Protein AF-A0A1G1XMK3-F1 (afdb_monomer_lite)

Sequence (187 aa):
MRVKIVDGFKIRNTFEIDFGVLGDNFNTPFIRPGEIWLDKAFLAEKKKILVEYHENRKLVKKFGYEKAKKMMRFKVAKGFKIDSIKIKLLKKQGLLKIYLVKGRKTRENLDPNFYFGGHYLVYKYVPKNEVWIDNTVIPEERKYILVHELYELGLMKKGKSYNNAHDYANAAEKEVRRKDGFKYVTD

Secondary structure (DSSP, 8-state):
-EEEEE-HHHHHTTT-TT--SEEETTT-TTSPTTEEEEEGGGGGGHHHHHHHHHHHHHHHHHH-HHHHHHHHHHHH-----GGGGEEEEEEEETTEEEEEE-HHHHHHHT-TT--SEEETTT-TTSPTTEEEEETTS-HHHHHHHHHHHHHHHHHHHTT--HHHHHHHHHHHHHHHHHHTT---TT-

pLDDT: mean 94.17, std 5.08, range [67.44, 98.56]

Foldseek 3Di:
DAEAEDAVVVVCLAANVPDFQKDDCVVPVVHDHPYIYGYPLCVVCVVVLVVLVVQLVVCCVVPNNVRSQVVQQVVQADPDDPVVQFDDFPDDDPLATETEGQQVVCCNHGGVPRPAKEACVVGVSHDPRYIYGYPSDDPVCNVLSVQLHVQLVVVVVVVDDNVVSNVVSSVRSNVVSVVVPRDYPVD

Structure (mmCIF, N/CA/C/O backbone):
data_AF-A0A1G1XMK3-F1
#
_entry.id   AF-A0A1G1XMK3-F1
#
loop_
_atom_site.group_PDB
_atom_site.id
_atom_site.type_symbol
_atom_site.label_atom_id
_atom_site.label_alt_id
_atom_site.label_comp_id
_atom_site.label_asym_id
_atom_site.label_entity_id
_atom_site.label_seq_id
_atom_site.pdbx_PDB_ins_code
_atom_site.Cartn_x
_atom_site.Cartn_y
_atom_site.Cartn_z
_atom_site.occupancy
_atom_site.B_iso_or_equiv
_atom_site.auth_seq_id
_atom_site.auth_comp_id
_atom_site.auth_asym_id
_atom_site.auth_atom_id
_atom_site.pdbx_PDB_model_num
ATOM 1 N N . MET A 1 1 ? 16.574 10.121 -15.400 1.00 83.50 1 MET A N 1
ATOM 2 C CA . MET A 1 1 ? 16.174 8.697 -15.316 1.00 83.50 1 MET A CA 1
ATOM 3 C C . MET A 1 1 ? 15.084 8.444 -16.341 1.00 83.50 1 MET A C 1
ATOM 5 O O . MET A 1 1 ? 14.235 9.313 -16.519 1.00 83.50 1 MET A O 1
ATOM 9 N N . ARG A 1 2 ? 15.113 7.301 -17.030 1.00 94.31 2 ARG A N 1
ATOM 10 C CA . ARG A 1 2 ? 14.090 6.910 -18.008 1.00 94.31 2 ARG A CA 1
ATOM 11 C C . ARG A 1 2 ? 12.925 6.237 -17.288 1.00 94.31 2 ARG A C 1
ATOM 13 O O . ARG A 1 2 ? 13.132 5.230 -16.622 1.00 94.31 2 ARG A O 1
ATOM 20 N N . VAL A 1 3 ? 11.712 6.764 -17.443 1.00 97.06 3 VAL A N 1
ATOM 21 C CA . VAL A 1 3 ? 10.508 6.154 -16.857 1.00 97.06 3 VAL A CA 1
ATOM 22 C C . VAL A 1 3 ? 9.912 5.150 -17.838 1.00 97.06 3 VAL A C 1
ATOM 24 O O . VAL A 1 3 ? 9.562 5.522 -18.957 1.00 97.06 3 VAL A O 1
ATOM 27 N N . LYS A 1 4 ? 9.768 3.898 -17.409 1.00 97.81 4 LYS A N 1
ATOM 28 C CA . LYS A 1 4 ? 9.051 2.838 -18.118 1.00 97.81 4 LYS A CA 1
ATOM 29 C C . LYS A 1 4 ? 7.710 2.579 -17.455 1.00 97.81 4 LYS A C 1
ATOM 31 O O . LYS A 1 4 ? 7.624 2.524 -16.233 1.00 97.81 4 LYS A O 1
ATOM 36 N N . ILE A 1 5 ? 6.680 2.403 -18.273 1.00 98.00 5 ILE A N 1
ATOM 37 C CA . ILE A 1 5 ? 5.374 1.945 -17.805 1.00 98.00 5 ILE A CA 1
ATOM 38 C C . ILE A 1 5 ? 5.361 0.428 -17.913 1.00 98.00 5 ILE A C 1
ATOM 40 O O . ILE A 1 5 ? 5.684 -0.111 -18.971 1.00 98.00 5 ILE A O 1
ATOM 44 N N . VAL A 1 6 ? 5.037 -0.245 -16.816 1.00 97.62 6 VAL A N 1
ATOM 45 C CA . VAL A 1 6 ? 5.093 -1.703 -16.719 1.00 97.62 6 VAL A CA 1
ATOM 46 C C . VAL A 1 6 ? 3.771 -2.268 -16.235 1.00 97.62 6 VAL A C 1
ATOM 48 O O . VAL A 1 6 ? 2.954 -1.576 -15.632 1.00 97.62 6 VAL A O 1
ATOM 51 N N . ASP A 1 7 ? 3.563 -3.548 -16.502 1.00 97.31 7 ASP A N 1
ATOM 52 C CA . ASP A 1 7 ? 2.450 -4.290 -15.936 1.00 97.31 7 ASP A CA 1
ATOM 53 C C . ASP A 1 7 ? 2.840 -4.806 -14.545 1.00 97.31 7 ASP A C 1
ATOM 55 O O . ASP A 1 7 ? 3.439 -5.876 -14.422 1.00 97.31 7 ASP A O 1
ATOM 59 N N . GLY A 1 8 ? 2.550 -4.023 -13.500 1.00 96.62 8 GLY A N 1
ATOM 60 C CA . GLY A 1 8 ? 2.900 -4.412 -12.133 1.00 96.62 8 GLY A CA 1
ATOM 61 C C . GLY A 1 8 ? 2.155 -5.665 -11.675 1.00 96.62 8 GLY A C 1
ATOM 62 O O . GLY A 1 8 ? 2.737 -6.487 -10.974 1.00 96.62 8 GLY A O 1
ATOM 63 N N . PHE A 1 9 ? 0.919 -5.872 -12.146 1.00 96.62 9 PHE A N 1
ATOM 64 C CA . PHE A 1 9 ? 0.174 -7.109 -11.897 1.00 96.62 9 PHE A CA 1
ATOM 65 C C . PHE A 1 9 ? 0.927 -8.317 -12.451 1.00 96.62 9 PHE A C 1
ATOM 67 O O . PHE A 1 9 ? 1.123 -9.306 -11.749 1.00 96.62 9 PHE A O 1
ATOM 74 N N . LYS A 1 10 ? 1.415 -8.235 -13.694 1.00 95.88 10 LYS A N 1
ATOM 75 C CA . LYS A 1 10 ? 2.228 -9.311 -14.270 1.00 95.88 10 LYS A CA 1
ATOM 76 C C . LYS A 1 10 ? 3.504 -9.547 -13.460 1.00 95.88 10 LYS A C 1
ATOM 78 O O . LYS A 1 10 ? 3.818 -10.698 -13.181 1.00 95.88 10 LYS A O 1
ATOM 83 N N . ILE A 1 11 ? 4.218 -8.493 -13.057 1.00 95.75 11 ILE A N 1
ATOM 84 C CA . ILE A 1 11 ? 5.462 -8.617 -12.272 1.00 95.75 11 ILE A CA 1
ATOM 85 C C . ILE A 1 11 ? 5.213 -9.357 -10.946 1.00 95.75 11 ILE A C 1
ATOM 87 O O . ILE A 1 11 ? 5.896 -10.352 -10.677 1.00 95.75 11 ILE A O 1
ATOM 91 N N . ARG A 1 12 ? 4.189 -8.941 -10.184 1.00 95.88 12 ARG A N 1
ATOM 92 C CA . ARG A 1 12 ? 3.815 -9.546 -8.891 1.00 95.88 12 ARG A CA 1
ATOM 93 C C . ARG A 1 12 ? 3.371 -10.998 -8.985 1.00 95.88 12 ARG A C 1
ATOM 95 O O . ARG A 1 12 ? 3.562 -11.757 -8.040 1.00 95.88 12 ARG A O 1
ATOM 102 N N . ASN A 1 13 ? 2.847 -11.398 -10.140 1.00 95.19 13 ASN A N 1
ATOM 103 C CA . ASN A 1 13 ? 2.451 -12.775 -10.431 1.00 95.19 13 ASN A CA 1
ATOM 104 C C . ASN A 1 13 ? 3.541 -13.617 -11.116 1.00 95.19 13 ASN A C 1
ATOM 106 O O . ASN A 1 13 ? 3.295 -14.787 -11.391 1.00 95.19 13 ASN A O 1
ATOM 110 N N . THR A 1 14 ? 4.706 -13.041 -11.437 1.00 92.12 14 THR A N 1
ATOM 111 C CA . THR A 1 14 ? 5.750 -13.743 -12.203 1.00 92.12 14 THR A CA 1
ATOM 112 C C . THR A 1 14 ? 7.054 -13.891 -11.433 1.00 92.12 14 THR A C 1
ATOM 114 O O . THR A 1 14 ? 7.668 -14.946 -11.508 1.00 92.12 14 THR A O 1
ATOM 117 N N . PHE A 1 15 ? 7.553 -12.874 -10.727 1.00 89.12 15 PHE A N 1
ATOM 118 C CA . PHE A 1 15 ? 8.867 -13.020 -10.077 1.00 89.12 15 PHE A CA 1
ATOM 119 C C . PHE A 1 15 ? 9.122 -12.113 -8.875 1.00 89.12 15 PHE A C 1
ATOM 121 O O . PHE A 1 15 ? 9.921 -12.496 -8.031 1.00 89.12 15 PHE A O 1
ATOM 128 N N . GLU A 1 16 ? 8.450 -10.966 -8.759 1.00 92.75 16 GLU A N 1
ATOM 129 C CA . GLU A 1 16 ? 8.648 -10.049 -7.631 1.00 92.75 16 GLU A CA 1
ATOM 130 C C . GLU A 1 16 ? 7.303 -9.673 -7.017 1.00 92.75 16 GLU A C 1
ATOM 132 O O . GLU A 1 16 ? 6.630 -8.765 -7.508 1.00 92.75 16 GLU A O 1
ATOM 137 N N . ILE A 1 17 ? 6.902 -10.393 -5.967 1.00 92.38 17 ILE A N 1
ATOM 138 C CA . ILE A 1 17 ? 5.608 -10.196 -5.300 1.00 92.38 17 ILE A CA 1
ATOM 139 C C . ILE A 1 17 ? 5.521 -8.838 -4.600 1.00 92.38 17 ILE A C 1
ATOM 141 O O . ILE A 1 17 ? 4.447 -8.243 -4.576 1.00 92.38 17 ILE A O 1
ATOM 145 N N . ASP A 1 18 ? 6.653 -8.310 -4.130 1.00 92.00 18 ASP A N 1
ATOM 146 C CA . ASP A 1 18 ? 6.720 -7.043 -3.400 1.00 92.00 18 ASP A CA 1
ATOM 147 C C . ASP A 1 18 ? 6.962 -5.844 -4.338 1.00 92.00 18 ASP A C 1
ATOM 149 O O . ASP A 1 18 ? 7.344 -4.746 -3.926 1.00 92.00 18 ASP A O 1
ATOM 153 N N . PHE A 1 19 ? 6.755 -6.026 -5.650 1.00 95.06 19 PHE A N 1
ATOM 154 C CA . PHE A 1 19 ? 6.894 -4.935 -6.605 1.00 95.06 19 PHE A CA 1
ATOM 155 C C . PHE A 1 19 ? 5.801 -3.888 -6.368 1.00 95.06 19 PHE A C 1
ATOM 157 O O . PHE A 1 19 ? 4.634 -4.074 -6.733 1.00 95.06 19 PHE A O 1
ATOM 164 N N . GLY A 1 20 ? 6.202 -2.758 -5.786 1.00 93.75 20 GLY A N 1
ATOM 165 C CA . GLY A 1 20 ? 5.322 -1.632 -5.505 1.00 93.75 20 GLY A CA 1
ATOM 166 C C . GLY A 1 20 ? 4.844 -0.872 -6.750 1.00 93.75 20 GLY A C 1
ATOM 167 O O . GLY A 1 20 ? 4.986 -1.297 -7.894 1.00 93.75 20 GLY A O 1
ATOM 168 N N . VAL A 1 21 ? 4.272 0.316 -6.536 1.00 95.06 21 VAL A N 1
ATOM 169 C CA . VAL A 1 21 ? 3.796 1.176 -7.639 1.00 95.06 21 VAL A CA 1
ATOM 170 C C . VAL A 1 21 ? 4.945 1.731 -8.473 1.00 95.06 21 VAL A C 1
ATOM 172 O O . VAL A 1 21 ? 4.794 1.938 -9.677 1.00 95.06 21 VAL A O 1
ATOM 175 N N . LEU A 1 22 ? 6.090 1.980 -7.840 1.00 94.62 22 LEU A N 1
ATOM 176 C CA . LEU A 1 22 ? 7.276 2.523 -8.478 1.00 94.62 22 LEU A CA 1
ATOM 177 C C . LEU A 1 22 ? 8.521 1.817 -7.940 1.00 94.62 22 LEU A C 1
ATOM 179 O O . LEU A 1 22 ? 8.703 1.738 -6.727 1.00 94.62 22 LEU A O 1
ATOM 183 N N . GLY A 1 23 ? 9.387 1.359 -8.843 1.00 92.94 23 GLY A N 1
ATOM 184 C CA . GLY A 1 23 ? 10.695 0.789 -8.515 1.00 92.94 23 GLY A CA 1
ATOM 185 C C . GLY A 1 23 ? 11.828 1.455 -9.295 1.00 92.94 23 GLY A C 1
ATOM 186 O O . GLY A 1 23 ? 11.642 1.922 -10.421 1.00 92.94 23 GLY A O 1
ATOM 187 N N . ASP A 1 24 ? 13.018 1.479 -8.707 1.00 93.56 24 ASP A N 1
ATOM 188 C CA . ASP A 1 24 ? 14.283 1.789 -9.375 1.00 93.56 24 ASP A CA 1
ATOM 189 C C . ASP A 1 24 ? 15.347 0.764 -8.962 1.00 93.56 24 ASP A C 1
ATOM 191 O O . ASP A 1 24 ? 15.125 -0.036 -8.056 1.00 93.56 24 ASP A O 1
ATOM 195 N N . ASN A 1 25 ? 16.519 0.792 -9.598 1.00 93.31 25 ASN A N 1
ATOM 196 C CA . ASN A 1 25 ? 17.599 -0.157 -9.296 1.00 93.31 25 ASN A CA 1
ATOM 197 C C . ASN A 1 25 ? 18.051 -0.141 -7.819 1.00 93.31 25 ASN A C 1
ATOM 199 O O . ASN A 1 25 ? 18.609 -1.122 -7.345 1.00 93.31 25 ASN A O 1
ATOM 203 N N . PHE A 1 26 ? 17.808 0.953 -7.087 1.00 86.44 26 PHE A N 1
ATOM 204 C CA . PHE A 1 26 ? 18.207 1.072 -5.686 1.00 86.44 26 PHE A CA 1
ATOM 205 C C . PHE A 1 26 ? 17.371 0.179 -4.760 1.00 86.44 26 PHE A C 1
ATOM 207 O O . PHE A 1 26 ? 17.936 -0.490 -3.904 1.00 86.44 26 PHE A O 1
ATOM 214 N N . ASN A 1 27 ? 16.046 0.154 -4.936 1.00 84.00 27 ASN A N 1
ATOM 215 C CA . ASN A 1 27 ? 15.160 -0.695 -4.124 1.00 84.00 27 ASN A CA 1
ATOM 216 C C . ASN A 1 27 ? 14.803 -2.016 -4.814 1.00 84.00 27 ASN A C 1
ATOM 218 O O . ASN A 1 27 ? 14.299 -2.934 -4.180 1.00 84.00 27 ASN A O 1
ATOM 222 N N . THR A 1 28 ? 15.020 -2.101 -6.123 1.00 90.38 28 THR A N 1
ATOM 223 C CA . THR A 1 28 ? 14.562 -3.205 -6.959 1.00 90.38 28 THR A CA 1
ATOM 224 C C . THR A 1 28 ? 15.700 -3.593 -7.912 1.00 90.38 28 THR A C 1
ATOM 226 O O . THR A 1 28 ? 15.732 -3.134 -9.058 1.00 90.38 28 THR A O 1
ATOM 229 N N . PRO A 1 29 ? 16.677 -4.403 -7.452 1.00 90.44 29 PRO A N 1
ATOM 230 C CA . PRO A 1 29 ? 17.961 -4.594 -8.139 1.00 90.44 29 PRO A CA 1
ATOM 231 C C . PRO A 1 29 ? 17.873 -5.122 -9.577 1.00 90.44 29 PRO A C 1
ATOM 233 O O . PRO A 1 29 ? 18.766 -4.860 -10.380 1.00 90.44 29 PRO A O 1
ATOM 236 N N . PHE A 1 30 ? 16.791 -5.819 -9.943 1.00 91.50 30 PHE A N 1
ATOM 237 C CA . PHE A 1 30 ? 16.572 -6.289 -11.318 1.00 91.50 30 PHE A CA 1
ATOM 238 C C . PHE A 1 30 ? 16.201 -5.170 -12.308 1.00 91.50 30 PHE A C 1
ATOM 240 O O . PHE A 1 30 ? 16.257 -5.370 -13.524 1.00 91.50 30 PHE A O 1
ATOM 247 N N . ILE A 1 31 ? 15.812 -3.985 -11.827 1.00 95.00 31 ILE A N 1
ATOM 248 C CA . ILE A 1 31 ? 15.577 -2.818 -12.681 1.00 95.00 31 ILE A CA 1
ATOM 249 C C . ILE A 1 31 ? 16.926 -2.273 -13.134 1.00 95.00 31 ILE A C 1
ATOM 251 O O . ILE A 1 31 ? 17.831 -2.092 -12.328 1.00 95.00 31 ILE A O 1
ATOM 255 N N . ARG A 1 32 ? 17.070 -1.965 -14.427 1.00 95.00 32 ARG A N 1
ATOM 256 C CA . ARG A 1 32 ? 18.337 -1.455 -14.971 1.00 95.00 32 ARG A CA 1
ATOM 257 C C . ARG A 1 32 ? 18.712 -0.099 -14.347 1.00 95.00 32 ARG A C 1
ATOM 259 O O . ARG A 1 32 ? 17.832 0.756 -14.196 1.00 95.00 32 ARG A O 1
ATOM 266 N N . PRO A 1 33 ? 20.003 0.156 -14.058 1.00 95.31 33 PRO A N 1
ATOM 267 C CA . PRO A 1 33 ? 20.460 1.467 -13.610 1.00 95.31 33 PRO A CA 1
ATOM 268 C C . PRO A 1 33 ? 19.981 2.593 -14.536 1.00 95.31 33 PRO A C 1
ATOM 270 O O . PRO A 1 33 ? 20.013 2.481 -15.760 1.00 95.31 33 PRO A O 1
ATOM 273 N N . GLY A 1 34 ? 19.503 3.686 -13.941 1.00 93.56 34 GLY A N 1
ATOM 274 C CA . GLY A 1 34 ? 18.956 4.828 -14.679 1.00 93.56 34 GLY A CA 1
ATOM 275 C C . GLY A 1 34 ? 17.496 4.684 -15.125 1.00 93.56 34 GLY A C 1
ATOM 276 O O . GLY A 1 34 ? 16.941 5.664 -15.636 1.00 93.56 34 GLY A O 1
ATOM 277 N N . GLU A 1 35 ? 16.851 3.535 -14.895 1.00 96.25 35 GLU A N 1
ATOM 278 C CA . GLU A 1 35 ? 15.416 3.335 -15.120 1.00 96.25 35 GLU A CA 1
ATOM 279 C C . GLU A 1 35 ? 14.585 3.525 -13.844 1.00 96.25 35 GLU A C 1
ATOM 281 O O . GLU A 1 35 ? 15.036 3.260 -12.732 1.00 96.25 35 GLU A O 1
ATOM 286 N N . ILE A 1 36 ? 13.349 3.983 -14.039 1.00 96.44 36 ILE A N 1
ATOM 287 C CA . ILE A 1 36 ? 12.259 3.929 -13.062 1.00 96.44 36 ILE A CA 1
ATOM 288 C C . ILE A 1 36 ? 11.129 3.151 -13.718 1.00 96.44 36 ILE A C 1
ATOM 290 O O . ILE A 1 36 ? 10.731 3.493 -14.833 1.00 96.44 36 ILE A O 1
ATOM 294 N N . TRP A 1 37 ? 10.608 2.126 -13.061 1.00 97.75 37 TRP A N 1
ATOM 295 C CA . TRP A 1 37 ? 9.438 1.389 -13.531 1.00 97.75 37 TRP A CA 1
ATOM 296 C C . TRP A 1 37 ? 8.216 1.854 -12.745 1.00 97.75 37 TRP A C 1
ATOM 298 O O . TRP A 1 37 ? 8.264 1.891 -11.522 1.00 97.75 37 TRP A O 1
ATOM 308 N N . LEU A 1 38 ? 7.148 2.235 -13.446 1.00 97.75 38 LEU A N 1
ATOM 309 C CA . LEU A 1 38 ? 5.870 2.670 -12.881 1.00 97.75 38 LEU A CA 1
ATOM 310 C C . LEU A 1 38 ? 4.773 1.693 -13.307 1.00 97.75 38 LEU A C 1
ATOM 312 O O . LEU A 1 38 ? 4.600 1.451 -14.504 1.00 97.75 38 LEU A O 1
ATOM 316 N N . ASP A 1 39 ? 4.014 1.179 -12.344 1.00 97.62 39 ASP A N 1
ATOM 317 C CA . ASP A 1 39 ? 2.853 0.332 -12.609 1.00 97.62 39 ASP A CA 1
ATOM 318 C C . ASP A 1 39 ? 1.800 1.102 -13.429 1.00 97.62 39 ASP A C 1
ATOM 320 O O . ASP A 1 39 ? 1.359 2.197 -13.059 1.00 97.62 39 ASP A O 1
ATOM 324 N N . LYS A 1 40 ? 1.381 0.517 -14.556 1.00 97.75 40 LYS A N 1
ATOM 325 C CA . LYS A 1 40 ? 0.379 1.071 -15.473 1.00 97.75 40 LYS A CA 1
ATOM 326 C C . LYS A 1 40 ? -0.945 1.398 -14.781 1.00 97.75 40 LYS A C 1
ATOM 328 O O . LYS A 1 40 ? -1.615 2.335 -15.213 1.00 97.75 40 LYS A O 1
ATOM 333 N N . ALA A 1 41 ? -1.296 0.692 -13.700 1.00 97.00 41 ALA A N 1
ATOM 334 C CA . ALA A 1 41 ? -2.502 0.974 -12.918 1.00 97.00 41 ALA A CA 1
ATOM 335 C C . ALA A 1 41 ? -2.525 2.416 -12.368 1.00 97.00 41 ALA A C 1
ATOM 337 O O . ALA A 1 41 ? -3.589 3.011 -12.224 1.00 97.00 41 ALA A O 1
ATOM 338 N N . PHE A 1 42 ? -1.352 3.015 -12.143 1.00 97.62 42 PHE A N 1
ATOM 339 C CA . PHE A 1 42 ? -1.196 4.356 -11.577 1.00 97.62 42 PHE A CA 1
ATOM 340 C C . PHE A 1 42 ? -0.764 5.404 -12.615 1.00 97.62 42 PHE A C 1
ATOM 342 O O . PHE A 1 42 ? -0.344 6.510 -12.263 1.00 97.62 42 PHE A O 1
ATOM 349 N N . LEU A 1 43 ? -0.886 5.097 -13.912 1.00 96.94 43 LEU A N 1
ATOM 350 C CA . LEU A 1 43 ? -0.445 5.983 -14.993 1.00 96.94 43 LEU A CA 1
ATOM 351 C C . LEU A 1 43 ? -1.106 7.370 -14.936 1.00 96.94 43 LEU A C 1
ATOM 353 O O . LEU A 1 43 ? -0.441 8.374 -15.196 1.00 96.94 43 LEU A O 1
ATOM 357 N N . ALA A 1 44 ? -2.379 7.443 -14.535 1.00 96.88 44 ALA A N 1
ATOM 358 C CA . ALA A 1 44 ? -3.115 8.702 -14.389 1.00 96.88 44 ALA A CA 1
ATOM 359 C C . ALA A 1 44 ? -2.499 9.654 -13.342 1.00 96.88 44 ALA A C 1
ATOM 361 O O . ALA A 1 44 ? -2.691 10.867 -13.413 1.00 96.88 44 ALA A O 1
ATOM 362 N N . GLU A 1 45 ? -1.732 9.122 -12.387 1.00 96.56 45 GLU A N 1
ATOM 363 C CA . GLU A 1 45 ? -1.067 9.877 -11.320 1.00 96.56 45 GLU A CA 1
ATOM 364 C C . GLU A 1 45 ? 0.450 10.015 -11.542 1.00 96.56 45 GLU A C 1
ATOM 366 O O . GLU A 1 45 ? 1.135 10.637 -10.728 1.00 96.56 45 GLU A O 1
ATOM 371 N N . LYS A 1 46 ? 0.979 9.520 -12.674 1.00 96.56 46 LYS A N 1
ATOM 372 C CA . LYS A 1 46 ? 2.416 9.462 -13.008 1.00 96.56 46 LYS A CA 1
ATOM 373 C C . LYS A 1 46 ? 3.193 10.717 -12.616 1.00 96.56 46 LYS A C 1
ATOM 375 O O . LYS A 1 46 ? 4.217 10.621 -11.947 1.00 96.56 46 LYS A O 1
ATOM 380 N N . LYS A 1 47 ? 2.737 11.897 -13.056 1.00 96.19 47 LYS A N 1
ATOM 381 C CA . LYS A 1 47 ? 3.458 13.161 -12.824 1.00 96.19 47 LYS A CA 1
ATOM 382 C C . LYS A 1 47 ? 3.630 13.430 -11.329 1.00 96.19 47 LYS A C 1
ATOM 384 O O . LYS A 1 47 ? 4.720 13.796 -10.902 1.00 96.19 47 LYS A O 1
ATOM 389 N N . LYS A 1 48 ? 2.566 13.235 -10.551 1.00 94.81 48 LYS A N 1
ATOM 390 C CA . LYS A 1 48 ? 2.564 13.484 -9.110 1.00 94.81 48 LYS A CA 1
ATOM 391 C C . LYS A 1 48 ? 3.423 12.459 -8.370 1.00 94.81 48 LYS A C 1
ATOM 393 O O . LYS A 1 48 ? 4.300 12.862 -7.612 1.00 94.81 48 LYS A O 1
ATOM 398 N N . ILE A 1 49 ? 3.252 11.174 -8.686 1.00 95.81 49 ILE A N 1
ATOM 399 C CA . ILE A 1 49 ? 4.028 10.074 -8.095 1.00 95.81 49 ILE A CA 1
ATOM 400 C C . ILE A 1 49 ? 5.532 10.295 -8.299 1.00 95.81 49 ILE A C 1
ATOM 402 O O . ILE A 1 49 ? 6.308 10.153 -7.362 1.00 95.81 49 ILE A O 1
ATOM 406 N N . LEU A 1 50 ? 5.963 10.695 -9.501 1.00 95.69 50 LEU A N 1
ATOM 407 C CA . LEU A 1 50 ? 7.382 10.944 -9.782 1.00 95.69 50 LEU A CA 1
ATOM 408 C C . LEU A 1 50 ? 7.949 12.125 -8.979 1.00 95.69 50 LEU A C 1
ATOM 410 O O . LEU A 1 50 ? 9.080 12.050 -8.497 1.00 95.69 50 LEU A O 1
ATOM 414 N N . VAL A 1 51 ? 7.178 13.206 -8.822 1.00 94.25 51 VAL A N 1
ATOM 415 C CA . VAL A 1 51 ? 7.584 14.361 -8.004 1.00 94.25 51 VAL A CA 1
ATOM 416 C C . VAL A 1 51 ? 7.748 13.946 -6.542 1.00 94.25 51 VAL A C 1
ATOM 418 O O . VAL A 1 51 ? 8.804 14.191 -5.955 1.00 94.25 51 VAL A O 1
ATOM 421 N N . GLU A 1 52 ? 6.747 13.265 -5.982 1.00 93.56 52 GLU A N 1
ATOM 422 C CA . GLU A 1 52 ? 6.762 12.788 -4.595 1.00 93.56 52 GLU A CA 1
ATOM 423 C C . GLU A 1 52 ? 7.877 11.768 -4.359 1.00 93.56 52 GLU A C 1
ATOM 425 O O . GLU A 1 52 ? 8.563 11.829 -3.342 1.00 93.56 52 GLU A O 1
ATOM 430 N N . TYR A 1 53 ? 8.127 10.880 -5.321 1.00 92.88 53 TYR A N 1
ATOM 431 C CA . TYR A 1 53 ? 9.213 9.910 -5.262 1.00 92.88 53 TYR A CA 1
ATOM 432 C C . TYR A 1 53 ? 10.587 10.588 -5.195 1.00 92.88 53 TYR A C 1
ATOM 434 O O . TYR A 1 53 ? 11.408 10.265 -4.331 1.00 92.88 53 TYR A O 1
ATOM 442 N N . HIS A 1 54 ? 10.851 11.563 -6.069 1.00 92.62 54 HIS A N 1
ATOM 443 C CA . HIS A 1 54 ? 12.120 12.291 -6.058 1.00 92.62 54 HIS A CA 1
ATOM 444 C C . HIS A 1 54 ? 12.309 13.115 -4.785 1.00 92.62 54 HIS A C 1
ATOM 446 O O . HIS A 1 54 ? 13.420 13.177 -4.251 1.00 92.62 54 HIS A O 1
ATOM 452 N N . GLU A 1 55 ? 11.242 13.733 -4.286 1.00 93.38 55 GLU A N 1
ATOM 453 C CA . GLU A 1 55 ? 11.266 14.455 -3.021 1.00 93.38 55 GLU A CA 1
ATOM 454 C C . GLU A 1 55 ? 11.527 13.515 -1.839 1.00 93.38 55 GLU A C 1
ATOM 456 O O . GLU A 1 55 ? 12.445 13.757 -1.052 1.00 93.38 55 GLU A O 1
ATOM 461 N N . ASN A 1 56 ? 10.796 12.401 -1.760 1.00 92.19 56 ASN A N 1
ATOM 462 C CA . ASN A 1 56 ? 10.984 11.391 -0.729 1.00 92.19 56 ASN A CA 1
ATOM 463 C C . ASN A 1 56 ? 12.417 10.849 -0.753 1.00 92.19 56 ASN A C 1
ATOM 465 O O . ASN A 1 56 ? 13.058 10.783 0.289 1.00 92.19 56 ASN A O 1
ATOM 469 N N . ARG A 1 57 ? 12.990 10.571 -1.932 1.00 90.56 57 ARG A N 1
ATOM 470 C CA . ARG A 1 57 ? 14.386 10.116 -2.056 1.00 90.56 57 ARG A CA 1
ATOM 471 C C . ARG A 1 57 ? 15.383 11.126 -1.481 1.00 90.56 57 ARG A C 1
ATOM 473 O O . ARG A 1 57 ? 16.339 10.729 -0.817 1.00 90.56 57 ARG A O 1
ATOM 480 N N . LYS A 1 58 ? 15.174 12.428 -1.715 1.00 93.25 58 LYS A N 1
ATOM 481 C CA . LYS A 1 58 ? 16.010 13.489 -1.121 1.00 93.25 58 LYS A CA 1
ATOM 482 C C . LYS A 1 58 ? 15.885 13.497 0.404 1.00 93.25 58 LYS A C 1
ATOM 484 O O . LYS A 1 58 ? 16.896 13.600 1.094 1.00 93.25 58 LYS A O 1
ATOM 489 N N . LEU A 1 59 ? 14.666 13.356 0.927 1.00 94.62 59 LEU A N 1
ATOM 490 C CA . LEU A 1 59 ? 14.413 13.323 2.368 1.00 94.62 59 LEU A CA 1
ATOM 491 C C . LEU A 1 59 ? 14.998 12.073 3.032 1.00 94.62 59 LEU A C 1
ATOM 493 O O . LEU A 1 59 ? 15.645 12.204 4.064 1.00 94.62 59 LEU A O 1
ATOM 497 N N . VAL A 1 60 ? 14.836 10.890 2.433 1.00 92.62 60 VAL A N 1
ATOM 498 C CA . VAL A 1 60 ? 15.383 9.623 2.946 1.00 92.62 60 VAL A CA 1
ATOM 499 C C . VAL A 1 60 ? 16.903 9.702 3.043 1.00 92.62 60 VAL A C 1
ATOM 501 O O . VAL A 1 60 ? 17.457 9.381 4.089 1.00 92.62 60 VAL A O 1
ATOM 504 N N . LYS A 1 61 ? 17.577 10.213 2.004 1.00 92.31 61 LYS A N 1
ATOM 505 C CA . LYS A 1 61 ? 19.036 10.412 2.029 1.00 92.31 61 LYS A CA 1
ATOM 506 C C . LYS A 1 61 ? 19.494 11.358 3.140 1.00 92.31 61 LYS A C 1
ATOM 508 O O . LYS A 1 61 ? 20.577 11.176 3.676 1.00 92.31 61 LYS A O 1
ATOM 513 N N . LYS A 1 62 ? 18.693 12.375 3.465 1.00 96.19 62 LYS A N 1
ATOM 514 C CA . LYS A 1 62 ? 19.053 13.404 4.449 1.00 96.19 62 LYS A CA 1
ATOM 515 C C . LYS A 1 62 ? 18.683 13.031 5.887 1.00 96.19 62 LYS A C 1
ATOM 517 O O . LYS A 1 62 ? 19.353 13.462 6.818 1.00 96.19 62 LYS A O 1
ATOM 522 N N . PHE A 1 63 ? 17.591 12.299 6.080 1.00 95.94 63 PHE A N 1
ATOM 523 C CA . PHE A 1 63 ? 16.944 12.149 7.386 1.00 95.94 63 PHE A CA 1
ATOM 524 C C . PHE A 1 63 ? 16.607 10.703 7.767 1.00 95.94 63 PHE A C 1
ATOM 526 O O . PHE A 1 63 ? 16.133 10.478 8.880 1.00 95.94 63 PHE A O 1
ATOM 533 N N . GLY A 1 64 ? 16.814 9.741 6.868 1.00 93.88 64 GLY A N 1
ATOM 534 C CA . GLY A 1 64 ? 16.366 8.362 7.035 1.00 93.88 64 GLY A CA 1
ATOM 535 C C . GLY A 1 64 ? 14.885 8.157 6.694 1.00 93.88 64 GLY A C 1
ATOM 536 O O . GLY A 1 64 ? 14.110 9.106 6.540 1.00 93.88 64 GLY A O 1
ATOM 537 N N . TYR A 1 65 ? 14.498 6.886 6.565 1.00 88.62 65 TYR A N 1
ATOM 538 C CA . TYR A 1 65 ? 13.183 6.468 6.071 1.00 88.62 65 TYR A CA 1
ATOM 539 C C . TYR A 1 65 ? 12.019 6.946 6.949 1.00 88.62 65 TYR A C 1
ATOM 541 O O . TYR A 1 65 ? 11.129 7.648 6.467 1.00 88.62 65 TYR A O 1
ATOM 549 N N . GLU A 1 66 ? 12.053 6.655 8.251 1.00 90.81 66 GLU A N 1
ATOM 550 C CA . GLU A 1 66 ? 10.950 6.984 9.166 1.00 90.81 66 GLU A CA 1
ATOM 551 C C . GLU A 1 66 ? 10.677 8.493 9.247 1.00 90.81 66 GLU A C 1
ATOM 553 O O . GLU A 1 66 ? 9.528 8.949 9.209 1.00 90.81 66 GLU A O 1
ATOM 558 N N . LYS A 1 67 ? 11.742 9.302 9.291 1.00 93.50 67 LYS A N 1
ATOM 559 C CA . LYS A 1 67 ? 11.625 10.762 9.351 1.00 93.50 67 LYS A CA 1
ATOM 560 C C . LYS A 1 67 ? 11.121 11.339 8.027 1.00 93.50 67 LYS A C 1
ATOM 562 O O . LYS A 1 67 ? 10.234 12.193 8.052 1.00 93.50 67 LYS A O 1
ATOM 567 N N . ALA A 1 68 ? 11.608 10.841 6.888 1.00 93.19 68 ALA A N 1
ATOM 568 C CA . ALA A 1 68 ? 11.109 11.226 5.568 1.00 93.19 68 ALA A CA 1
ATOM 569 C C . ALA A 1 68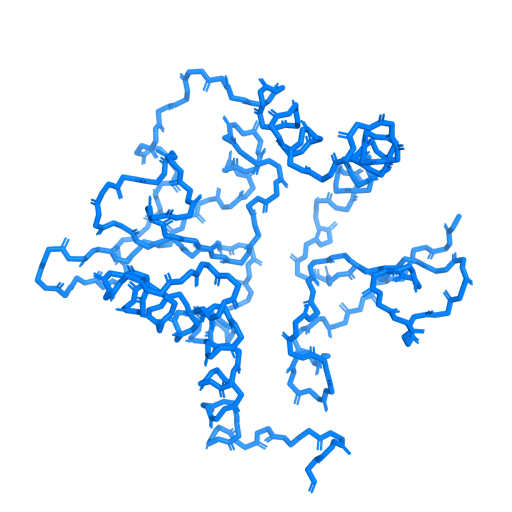 ? 9.616 10.897 5.402 1.00 93.19 68 ALA A C 1
ATOM 571 O O . ALA A 1 68 ? 8.832 11.770 5.028 1.00 93.19 68 ALA A O 1
ATOM 572 N N . LYS A 1 69 ? 9.197 9.685 5.785 1.00 89.50 69 LYS A N 1
ATOM 573 C CA . LYS A 1 69 ? 7.796 9.239 5.753 1.00 89.50 69 LYS A CA 1
ATOM 574 C C . LYS A 1 69 ? 6.888 10.153 6.577 1.00 89.50 69 LYS A C 1
ATOM 576 O O . LYS A 1 69 ? 5.838 10.579 6.094 1.00 89.50 69 LYS A O 1
ATOM 581 N N . LYS A 1 70 ? 7.303 10.512 7.798 1.00 90.94 70 LYS A N 1
ATOM 582 C CA . LYS A 1 70 ? 6.558 11.452 8.653 1.00 90.94 70 LYS A CA 1
ATOM 583 C C . LYS A 1 70 ? 6.453 12.844 8.020 1.00 90.94 70 LYS A C 1
ATOM 585 O O . LYS A 1 70 ? 5.372 13.427 8.037 1.00 90.94 70 LYS A O 1
ATOM 590 N N . MET A 1 71 ? 7.541 13.357 7.441 1.00 92.62 71 MET A N 1
ATOM 591 C CA . MET A 1 71 ? 7.552 14.656 6.755 1.00 92.62 71 MET A CA 1
ATOM 592 C C . MET A 1 71 ? 6.624 14.675 5.535 1.00 92.62 71 MET A C 1
ATOM 594 O O . MET A 1 71 ? 5.865 15.625 5.368 1.00 92.62 71 MET A O 1
ATOM 598 N N . MET A 1 72 ? 6.647 13.626 4.708 1.00 91.75 72 MET A N 1
ATOM 599 C CA . MET A 1 72 ? 5.778 13.517 3.531 1.00 91.75 72 MET A CA 1
ATOM 600 C C . MET A 1 72 ? 4.297 13.464 3.918 1.00 91.75 72 MET A C 1
ATOM 602 O O . MET A 1 72 ? 3.485 14.177 3.335 1.00 91.75 72 MET A O 1
ATOM 606 N N . ARG A 1 73 ? 3.945 12.695 4.957 1.00 88.94 73 ARG A N 1
ATOM 607 C CA . ARG A 1 73 ? 2.575 12.652 5.496 1.00 88.94 73 ARG A CA 1
ATOM 608 C C . ARG A 1 73 ? 2.121 14.005 6.035 1.00 88.94 73 ARG A C 1
ATOM 610 O O . ARG A 1 73 ? 1.026 14.453 5.717 1.00 88.94 73 ARG A O 1
ATOM 617 N N . PHE A 1 74 ? 2.970 14.683 6.810 1.00 86.81 74 PHE A N 1
ATOM 618 C CA . PHE A 1 74 ? 2.630 15.982 7.394 1.00 86.81 74 PHE A CA 1
ATOM 619 C C . PHE A 1 74 ? 2.302 17.043 6.332 1.00 86.81 74 PHE A C 1
ATOM 621 O O . PHE A 1 74 ? 1.425 17.869 6.550 1.00 86.81 74 PHE A O 1
ATOM 628 N N . LYS A 1 75 ? 2.942 16.990 5.155 1.00 85.31 75 LYS A N 1
ATOM 629 C CA . LYS A 1 75 ? 2.655 17.917 4.045 1.00 85.31 75 LYS A CA 1
ATOM 630 C C . LYS A 1 75 ? 1.244 17.791 3.481 1.00 85.31 75 LYS A C 1
ATOM 632 O O . LYS A 1 75 ? 0.703 18.779 2.989 1.00 85.31 75 LYS A O 1
ATOM 637 N N . VAL A 1 76 ? 0.672 16.587 3.501 1.00 82.81 76 VAL A N 1
ATOM 638 C CA . VAL A 1 76 ? -0.636 16.324 2.885 1.00 82.81 76 VAL A CA 1
ATOM 639 C C . VAL A 1 76 ? -1.766 16.200 3.893 1.00 82.81 76 VAL A C 1
ATOM 641 O O . VAL A 1 76 ? -2.912 16.332 3.479 1.00 82.81 76 VAL A O 1
ATOM 644 N N . ALA A 1 77 ? -1.460 15.969 5.177 1.00 76.56 77 ALA A N 1
ATOM 645 C CA . ALA A 1 77 ? -2.424 15.799 6.261 1.00 76.56 77 ALA A CA 1
ATOM 646 C C . ALA A 1 77 ? -3.206 17.096 6.528 1.00 76.56 77 ALA A C 1
ATOM 648 O O . ALA A 1 77 ? -2.961 17.833 7.481 1.00 76.56 77 ALA A O 1
ATOM 649 N N . LYS A 1 78 ? -4.160 17.380 5.648 1.00 69.44 78 LYS A N 1
ATOM 650 C CA . LYS A 1 78 ? -5.163 18.432 5.796 1.00 69.44 78 LYS A CA 1
ATOM 651 C C . LYS A 1 78 ? -6.322 17.843 6.596 1.00 69.44 78 LYS A C 1
ATOM 653 O O . LYS A 1 78 ? -6.530 16.635 6.542 1.00 69.44 78 LYS A O 1
ATOM 658 N N . GLY A 1 79 ? -7.068 18.665 7.339 1.00 67.44 79 GLY A N 1
ATOM 659 C CA . GLY A 1 79 ? -8.239 18.258 8.138 1.00 67.44 79 GLY A CA 1
ATOM 660 C C . GLY A 1 79 ? -9.383 17.690 7.286 1.00 67.44 79 GLY A C 1
ATOM 661 O O . GLY A 1 79 ? -10.436 18.304 7.139 1.00 67.44 79 GLY A O 1
ATOM 662 N N . PHE A 1 80 ? -9.149 16.539 6.667 1.00 77.12 80 PHE A N 1
ATOM 663 C CA . PHE A 1 80 ? -9.971 15.945 5.634 1.00 77.12 80 PHE A CA 1
ATOM 664 C C . PHE A 1 80 ? -10.958 14.960 6.256 1.00 77.12 80 PHE A C 1
ATOM 666 O O . PHE A 1 80 ? -10.600 14.132 7.095 1.00 77.12 80 PHE A O 1
ATOM 673 N N . LYS A 1 81 ? -12.222 15.024 5.828 1.00 83.94 81 LYS A N 1
ATOM 674 C CA . LYS A 1 81 ? -13.275 14.136 6.334 1.00 83.94 81 LYS A CA 1
ATOM 675 C C . LYS A 1 81 ? -13.065 12.716 5.802 1.00 83.94 81 LYS A C 1
ATOM 677 O O . LYS A 1 81 ? -13.364 12.447 4.636 1.00 83.94 81 LYS A O 1
ATOM 682 N N . ILE A 1 82 ? -12.593 11.818 6.670 1.00 84.56 82 ILE A N 1
ATOM 683 C CA . ILE A 1 82 ? -12.283 10.409 6.362 1.00 84.56 82 ILE A CA 1
ATOM 684 C C . ILE A 1 82 ? -13.445 9.695 5.659 1.00 84.56 82 ILE A C 1
ATOM 686 O O . ILE A 1 82 ? -13.222 8.987 4.680 1.00 84.56 82 ILE A O 1
ATOM 690 N N . ASP A 1 83 ? -14.692 9.917 6.076 1.00 86.56 83 ASP A N 1
ATOM 691 C CA . ASP A 1 83 ? -15.830 9.206 5.478 1.00 86.56 83 ASP A CA 1
ATOM 692 C C . ASP A 1 83 ? -16.045 9.534 3.994 1.00 86.56 83 ASP A C 1
ATOM 694 O O . ASP A 1 83 ? -16.558 8.705 3.247 1.00 86.56 83 ASP A O 1
ATOM 698 N N . SER A 1 84 ? -15.558 10.682 3.509 1.00 89.81 84 SER A N 1
ATOM 699 C CA . SER A 1 84 ? -15.661 11.046 2.088 1.00 89.81 84 SER A CA 1
ATOM 700 C C . SER A 1 84 ? -14.709 10.262 1.160 1.00 89.81 84 SER A C 1
ATOM 702 O O . SER A 1 84 ? -14.869 10.302 -0.072 1.00 89.81 84 SER A O 1
ATOM 704 N N . ILE A 1 85 ? -13.735 9.537 1.733 1.00 93.56 85 ILE A N 1
ATOM 705 C CA . ILE A 1 85 ? -12.811 8.632 1.027 1.00 93.56 85 ILE A CA 1
ATOM 706 C C . ILE A 1 85 ? -13.436 7.253 0.784 1.00 93.56 85 ILE A C 1
ATOM 708 O O . ILE A 1 85 ? -13.086 6.601 -0.201 1.00 93.56 85 ILE A O 1
ATOM 712 N N . LYS A 1 86 ? -14.381 6.813 1.621 1.00 96.12 86 LYS A N 1
ATOM 713 C CA . LYS A 1 86 ? -15.016 5.494 1.493 1.00 96.12 86 LYS A CA 1
ATOM 714 C C . LYS A 1 86 ? -15.943 5.476 0.276 1.00 96.12 86 LYS A C 1
ATOM 716 O O . LYS A 1 86 ? -16.789 6.350 0.115 1.00 96.12 86 LYS A O 1
ATOM 721 N N . ILE A 1 87 ? -15.759 4.490 -0.601 1.00 96.62 87 ILE A N 1
ATOM 722 C CA . ILE A 1 87 ? -16.609 4.279 -1.783 1.00 96.62 87 ILE A CA 1
ATOM 723 C C . ILE A 1 87 ? -17.684 3.251 -1.455 1.00 96.62 87 ILE A C 1
ATOM 725 O O . ILE A 1 87 ? -18.868 3.498 -1.652 1.00 96.62 87 ILE A O 1
ATOM 729 N N . LYS A 1 88 ? -17.260 2.079 -0.973 1.00 96.75 88 LYS A N 1
ATOM 730 C CA . LYS A 1 88 ? -18.142 0.932 -0.756 1.00 96.75 88 LYS A CA 1
ATOM 731 C C . LYS A 1 88 ? -17.620 0.063 0.380 1.00 96.75 88 LYS A C 1
ATOM 733 O O . LYS A 1 88 ? -16.426 -0.218 0.438 1.00 96.75 88 LYS A O 1
ATOM 738 N N . LEU A 1 89 ? -18.518 -0.407 1.244 1.00 97.44 89 LEU A N 1
ATOM 739 C CA . LEU A 1 89 ? -18.231 -1.519 2.150 1.00 97.44 89 LEU A CA 1
ATOM 740 C C . LEU A 1 89 ? -18.202 -2.812 1.324 1.00 97.44 89 LEU A C 1
ATOM 742 O O . LEU A 1 89 ? -19.225 -3.221 0.781 1.00 97.44 89 LEU A O 1
ATOM 746 N N . LEU A 1 90 ? -17.029 -3.429 1.195 1.00 96.69 90 LEU A N 1
ATOM 747 C CA . LEU A 1 90 ? -16.854 -4.679 0.455 1.00 96.69 90 LEU A CA 1
ATOM 748 C C . LEU A 1 90 ? -17.283 -5.883 1.289 1.00 96.69 90 LEU A C 1
ATOM 750 O O . LEU A 1 90 ? -17.921 -6.796 0.773 1.00 96.69 90 LEU A O 1
ATOM 754 N N . LYS A 1 91 ? -16.918 -5.893 2.576 1.00 96.00 91 LYS A N 1
ATOM 755 C CA . LYS A 1 91 ? -17.193 -7.011 3.482 1.00 96.00 91 LYS A CA 1
ATOM 756 C C . LYS A 1 91 ? -17.177 -6.555 4.939 1.00 96.00 91 LYS A C 1
ATOM 758 O O . LYS A 1 91 ? -16.446 -5.634 5.302 1.00 96.00 91 LYS A O 1
ATOM 763 N N . LYS A 1 92 ? -17.956 -7.232 5.784 1.00 96.69 92 LYS A N 1
ATOM 764 C CA . LYS A 1 92 ? -17.935 -7.090 7.245 1.00 96.69 92 LYS A CA 1
ATOM 765 C C . LYS A 1 92 ? -17.734 -8.467 7.881 1.00 96.69 92 LYS A C 1
ATOM 767 O O . LYS A 1 92 ? -18.423 -9.411 7.510 1.00 96.69 92 LYS A O 1
ATOM 772 N N . GLN A 1 93 ? -16.793 -8.579 8.814 1.00 92.81 93 GLN A N 1
ATOM 773 C CA . GLN A 1 93 ? -16.497 -9.800 9.570 1.00 92.81 93 GLN A CA 1
ATOM 774 C C . GLN A 1 93 ? -16.400 -9.449 11.057 1.00 92.81 93 GLN A C 1
ATOM 776 O O . GLN A 1 93 ? -15.400 -8.899 11.519 1.00 92.81 93 GLN A O 1
ATOM 781 N N . GLY A 1 94 ? -17.477 -9.704 11.804 1.00 94.25 94 GLY A N 1
ATOM 782 C CA . GLY A 1 94 ? -17.614 -9.203 13.172 1.00 94.25 94 GLY A CA 1
ATOM 783 C C . GLY A 1 94 ? -17.495 -7.674 13.215 1.00 94.25 94 GLY A C 1
ATOM 784 O O . GLY A 1 94 ? -18.258 -6.963 12.555 1.00 94.25 94 GLY A O 1
ATOM 785 N N . LEU A 1 95 ? -16.514 -7.171 13.972 1.00 95.62 95 LEU A N 1
ATOM 786 C CA . LEU A 1 95 ? -16.201 -5.739 14.059 1.00 95.62 95 LEU A CA 1
ATOM 787 C C . LEU A 1 95 ? -15.333 -5.225 12.901 1.00 95.62 95 LEU A C 1
ATOM 789 O O . LEU A 1 95 ? -15.266 -4.013 12.703 1.00 95.62 95 LEU A O 1
ATOM 793 N N . LEU A 1 96 ? -14.671 -6.114 12.153 1.00 98.00 96 LEU A N 1
ATOM 794 C CA . LEU A 1 96 ? -13.791 -5.741 11.050 1.00 98.00 96 LEU A CA 1
ATOM 795 C C . LEU A 1 96 ? -14.613 -5.335 9.822 1.00 98.00 96 LEU A C 1
ATOM 797 O O . LEU A 1 96 ? -15.499 -6.075 9.386 1.00 98.00 96 LEU A O 1
ATOM 801 N N . LYS A 1 97 ? -14.300 -4.176 9.242 1.00 98.38 97 LYS A N 1
ATOM 802 C CA . LYS A 1 97 ? -14.923 -3.660 8.018 1.00 98.38 97 LYS A CA 1
ATOM 803 C C . LYS A 1 97 ? -13.869 -3.484 6.932 1.00 98.38 97 LYS A C 1
ATOM 805 O O . LYS A 1 97 ? -12.833 -2.871 7.167 1.00 98.38 97 LYS A O 1
ATOM 810 N N . ILE A 1 98 ? -14.150 -3.995 5.740 1.00 98.38 98 ILE A N 1
ATOM 811 C CA . ILE A 1 98 ? -13.273 -3.878 4.575 1.00 98.38 98 ILE A CA 1
ATOM 812 C C . ILE A 1 98 ? -13.924 -2.902 3.598 1.00 98.38 98 ILE A C 1
ATOM 814 O O . ILE A 1 98 ? -15.033 -3.154 3.120 1.00 98.38 98 ILE A O 1
ATOM 818 N N . TYR A 1 99 ? -13.246 -1.798 3.301 1.00 98.50 99 TYR A N 1
ATOM 819 C CA . TYR A 1 99 ? -13.741 -0.742 2.423 1.00 98.50 99 TYR A CA 1
ATOM 820 C C . TYR A 1 99 ? -12.922 -0.649 1.141 1.00 98.50 99 TYR A C 1
ATOM 822 O O . TYR A 1 99 ? -11.696 -0.665 1.171 1.00 98.50 99 TYR A O 1
ATOM 830 N N . LEU A 1 100 ? -13.609 -0.455 0.017 1.00 98.44 100 LEU A N 1
ATOM 831 C CA . LEU A 1 100 ? -13.000 0.134 -1.168 1.00 98.44 100 LEU A CA 1
ATOM 832 C C . LEU A 1 100 ? -12.955 1.648 -0.967 1.00 98.44 100 LEU A C 1
ATOM 834 O O . LEU A 1 100 ? -13.980 2.258 -0.636 1.00 98.44 100 LEU A O 1
ATOM 838 N N . VAL A 1 101 ? -11.792 2.253 -1.174 1.00 98.25 101 VAL A N 1
ATOM 839 C CA . VAL A 1 101 ? -11.563 3.675 -0.911 1.00 98.25 101 VAL A CA 1
ATOM 840 C C . VAL A 1 101 ? -11.010 4.408 -2.125 1.00 98.25 101 VAL A C 1
ATOM 842 O O . VAL A 1 101 ? -10.407 3.804 -3.006 1.00 98.25 101 VAL A O 1
ATOM 845 N N . LYS A 1 102 ? -11.206 5.730 -2.161 1.00 97.50 102 LYS A N 1
ATOM 846 C CA . LYS A 1 102 ? -10.643 6.637 -3.172 1.00 97.50 102 LYS A CA 1
ATOM 847 C C . LYS A 1 102 ? -9.140 6.806 -2.931 1.00 97.50 102 LYS A C 1
ATOM 849 O O . LYS A 1 102 ? -8.744 7.800 -2.324 1.00 97.50 102 LYS A O 1
ATOM 854 N N . GLY A 1 103 ? -8.305 5.877 -3.397 1.00 96.75 103 GLY A N 1
ATOM 855 C CA . GLY A 1 103 ? -6.878 5.868 -3.048 1.00 96.75 103 GLY A CA 1
ATOM 856 C C . GLY A 1 103 ? -6.141 7.135 -3.469 1.00 96.75 103 GLY A C 1
ATOM 857 O O . GLY A 1 103 ? -5.390 7.688 -2.671 1.00 96.75 103 GLY A O 1
ATOM 858 N N . ARG A 1 104 ? -6.462 7.699 -4.639 1.00 95.38 104 ARG A N 1
ATOM 859 C CA . ARG A 1 104 ? -5.943 9.014 -5.052 1.00 95.38 104 ARG A CA 1
ATOM 860 C C . ARG A 1 104 ? -6.257 10.121 -4.040 1.00 95.38 104 ARG A C 1
ATOM 862 O O . ARG A 1 104 ? -5.377 10.903 -3.690 1.00 95.38 104 ARG A O 1
ATOM 869 N N . LYS A 1 105 ? -7.492 10.172 -3.521 1.00 94.56 105 LYS A N 1
ATOM 870 C CA . LYS A 1 105 ? -7.861 11.153 -2.486 1.00 94.56 105 LYS A CA 1
ATOM 871 C C . LYS A 1 105 ? -7.151 10.868 -1.166 1.00 94.56 105 LYS A C 1
ATOM 873 O O . LYS A 1 105 ? -6.762 11.819 -0.494 1.00 94.56 105 LYS A O 1
ATOM 878 N N . THR A 1 106 ? -6.956 9.600 -0.806 1.00 95.00 106 THR A N 1
ATOM 879 C CA . THR A 1 106 ? -6.140 9.216 0.354 1.00 95.00 106 THR A CA 1
ATOM 880 C C . THR A 1 106 ? -4.708 9.737 0.206 1.00 95.00 106 THR A C 1
ATOM 882 O O . THR A 1 106 ? -4.209 10.388 1.120 1.00 95.00 106 THR A O 1
ATOM 885 N N . ARG A 1 107 ? -4.081 9.566 -0.966 1.00 94.50 107 ARG A N 1
ATOM 886 C CA . ARG A 1 107 ? -2.740 10.101 -1.257 1.00 94.50 107 ARG A CA 1
ATOM 887 C C . ARG A 1 107 ? -2.663 11.615 -1.203 1.00 94.50 107 ARG A C 1
ATOM 889 O O . ARG A 1 107 ? -1.733 12.184 -0.644 1.00 94.50 107 ARG A O 1
ATOM 896 N N . GLU A 1 108 ? -3.668 12.278 -1.760 1.00 92.31 108 GLU A N 1
ATOM 897 C CA . GLU A 1 108 ? -3.746 13.736 -1.813 1.00 92.31 108 GLU A CA 1
ATOM 898 C C . GLU A 1 108 ? -3.980 14.406 -0.454 1.00 92.31 108 GLU A C 1
ATOM 900 O O . GLU A 1 108 ? -3.591 15.564 -0.305 1.00 92.31 108 GLU A O 1
ATOM 905 N N . ASN A 1 109 ? -4.613 13.721 0.506 1.00 92.00 109 ASN A N 1
ATOM 906 C CA . ASN A 1 109 ? -5.122 14.363 1.725 1.00 92.00 109 ASN A CA 1
ATOM 907 C C . ASN A 1 109 ? -4.681 13.707 3.041 1.00 92.00 109 ASN A C 1
ATOM 909 O O . ASN A 1 109 ? -4.875 14.313 4.092 1.00 92.00 109 ASN A O 1
ATOM 913 N N . LEU A 1 110 ? -4.134 12.487 3.019 1.00 91.88 110 LEU A N 1
ATOM 914 C CA . LEU A 1 110 ? -3.769 11.740 4.230 1.00 91.88 110 LEU A CA 1
ATOM 915 C C . LEU A 1 110 ? -2.332 11.209 4.183 1.00 91.88 110 LEU A C 1
ATOM 917 O O . LEU A 1 110 ? -1.573 11.422 5.129 1.00 91.88 110 LEU A O 1
ATOM 921 N N . ASP A 1 111 ? -1.947 10.518 3.108 1.00 92.94 111 ASP A N 1
ATOM 922 C CA . ASP A 1 111 ? -0.633 9.870 3.019 1.00 92.94 111 ASP A CA 1
ATOM 923 C C . ASP A 1 111 ? -0.219 9.597 1.567 1.00 92.94 111 ASP A C 1
ATOM 925 O O . ASP A 1 111 ? -0.788 8.691 0.954 1.00 92.94 111 ASP A O 1
ATOM 929 N N . PRO A 1 112 ? 0.800 10.289 1.017 1.00 93.00 112 PRO A N 1
ATOM 930 C CA . PRO A 1 112 ? 1.204 10.122 -0.382 1.00 93.00 112 PRO A CA 1
ATOM 931 C C . PRO A 1 112 ? 1.754 8.717 -0.681 1.00 93.00 112 PRO A C 1
ATOM 933 O O . PRO A 1 112 ? 1.871 8.335 -1.841 1.00 93.00 112 PRO A O 1
ATOM 936 N N . ASN A 1 113 ? 2.058 7.932 0.359 1.00 91.44 113 ASN A N 1
ATOM 937 C CA . ASN A 1 113 ? 2.533 6.557 0.244 1.00 91.44 113 ASN A CA 1
ATOM 938 C C . ASN A 1 113 ? 1.418 5.508 0.429 1.00 91.44 113 ASN A C 1
ATOM 940 O O . ASN A 1 113 ? 1.726 4.327 0.571 1.00 91.44 113 ASN A O 1
ATOM 944 N N . PHE A 1 114 ? 0.138 5.904 0.466 1.00 95.50 114 PHE A N 1
ATOM 945 C CA . PHE A 1 114 ? -0.975 4.950 0.473 1.00 95.50 114 PHE A CA 1
ATOM 946 C C . PHE A 1 114 ? -1.185 4.369 -0.930 1.00 95.50 114 PHE A C 1
ATOM 948 O O . PHE A 1 114 ? -1.791 5.005 -1.800 1.00 95.50 114 PHE A O 1
ATOM 955 N N . TYR A 1 115 ? -0.687 3.156 -1.136 1.00 96.12 115 TYR A N 1
ATOM 956 C CA . TYR A 1 115 ? -0.843 2.385 -2.363 1.00 96.12 115 TYR A CA 1
ATOM 957 C C . TYR A 1 115 ? -1.357 0.990 -2.026 1.00 96.12 115 TYR A C 1
ATOM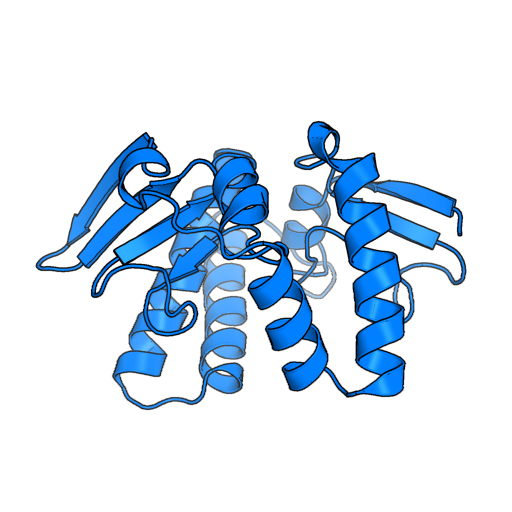 959 O O . TYR A 1 115 ? -1.019 0.453 -0.980 1.00 96.12 115 TYR A O 1
ATOM 967 N N . PHE A 1 116 ? -2.137 0.405 -2.936 1.00 97.44 116 PHE A N 1
ATOM 968 C CA . PHE A 1 116 ? -2.728 -0.934 -2.818 1.00 97.44 116 PHE A CA 1
ATOM 969 C C . PHE A 1 116 ? -3.763 -1.103 -1.704 1.00 97.44 116 PHE A C 1
ATOM 971 O O . PHE A 1 116 ? -4.953 -1.257 -1.996 1.00 97.44 116 PHE A O 1
ATOM 978 N N . GLY A 1 117 ? -3.339 -1.067 -0.449 1.00 97.38 117 GLY A N 1
ATOM 979 C CA . GLY A 1 117 ? -4.172 -1.357 0.704 1.00 97.38 117 GLY A CA 1
ATOM 980 C C . GLY A 1 117 ? -3.548 -0.876 2.006 1.00 97.38 117 GLY A C 1
ATOM 981 O O . GLY A 1 117 ? -2.486 -0.255 2.022 1.00 97.38 117 GLY A O 1
ATOM 982 N N . GLY A 1 118 ? -4.282 -1.067 3.095 1.00 97.69 118 GLY A N 1
ATOM 983 C CA . GLY A 1 118 ? -3.770 -0.779 4.421 1.00 97.69 118 GLY A CA 1
ATOM 984 C C . GLY A 1 118 ? -4.794 -0.978 5.523 1.00 97.69 118 GLY A C 1
ATOM 985 O O . GLY A 1 118 ? -6.001 -0.824 5.312 1.00 97.69 118 GLY A O 1
ATOM 986 N N . HIS A 1 119 ? -4.315 -1.206 6.743 1.00 98.25 119 HIS A N 1
ATOM 987 C CA . HIS A 1 119 ? -5.174 -1.351 7.914 1.00 98.25 119 HIS A CA 1
ATOM 988 C C . HIS A 1 119 ? -4.778 -0.465 9.101 1.00 98.25 119 HIS A C 1
ATOM 990 O O . HIS A 1 119 ? -3.665 0.055 9.207 1.00 98.25 119 HIS A O 1
ATOM 996 N N . TYR A 1 120 ? -5.705 -0.334 10.052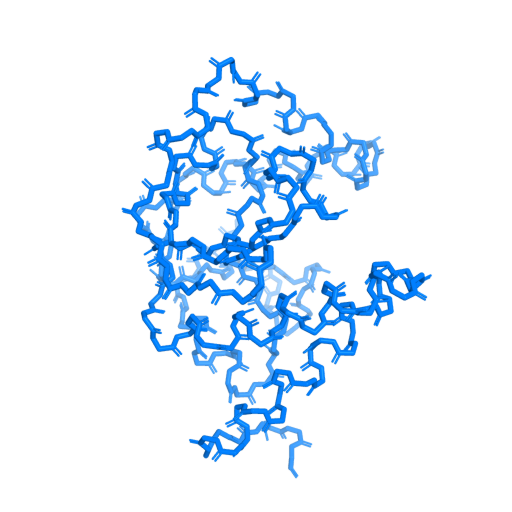 1.00 97.50 120 TYR A N 1
ATOM 997 C CA . TYR A 1 120 ? -5.619 0.595 11.189 1.00 97.50 120 TYR A CA 1
ATOM 998 C C . TYR A 1 120 ? -4.408 0.422 12.124 1.00 97.50 120 TYR A C 1
ATOM 1000 O O . TYR A 1 120 ? -4.048 1.366 12.824 1.00 97.50 120 TYR A O 1
ATOM 1008 N N . LEU A 1 121 ? -3.766 -0.754 12.162 1.00 97.31 121 LEU A N 1
ATOM 1009 C CA . LEU A 1 121 ? -2.524 -0.937 12.934 1.00 97.31 121 LEU A CA 1
ATOM 1010 C C . LEU A 1 121 ? -1.278 -0.337 12.257 1.00 97.31 121 LEU A C 1
ATOM 1012 O O . LEU A 1 121 ? -0.335 0.019 12.957 1.00 97.31 121 LEU A O 1
ATOM 1016 N N . VAL A 1 122 ? -1.275 -0.187 10.929 1.00 95.50 122 VAL A N 1
ATOM 1017 C CA . VAL A 1 122 ? -0.148 0.385 10.164 1.00 95.50 122 VAL A CA 1
ATOM 1018 C C . VAL A 1 122 ? -0.385 1.866 9.886 1.00 95.50 122 VAL A C 1
ATOM 1020 O O . VAL A 1 122 ? 0.512 2.707 10.021 1.00 95.50 122 VAL A O 1
ATOM 1023 N N . TYR A 1 123 ? -1.622 2.212 9.540 1.00 93.94 123 TYR A N 1
ATOM 1024 C CA . TYR A 1 123 ? -2.013 3.566 9.189 1.00 93.94 123 TYR A CA 1
ATOM 1025 C C . TYR A 1 123 ? -2.897 4.169 10.276 1.00 93.94 123 TYR A C 1
ATOM 1027 O O . TYR A 1 123 ? -4.082 3.875 10.370 1.00 93.94 123 TYR A O 1
ATOM 1035 N N . LYS A 1 124 ? -2.332 5.091 11.066 1.00 91.06 124 LYS A N 1
ATOM 1036 C CA . LYS A 1 124 ? -3.040 5.759 12.177 1.00 91.06 124 LYS A CA 1
ATOM 1037 C C . LYS A 1 124 ? -4.292 6.542 11.755 1.00 91.06 124 LYS A C 1
ATOM 1039 O O . LYS A 1 124 ? -5.136 6.823 12.596 1.00 91.06 124 LYS A O 1
ATOM 1044 N N . TYR A 1 125 ? -4.388 6.932 10.483 1.00 92.19 125 TYR A N 1
ATOM 1045 C CA . TYR A 1 125 ? -5.555 7.624 9.928 1.00 92.19 125 TYR A CA 1
ATOM 1046 C C . TYR A 1 125 ? -6.671 6.666 9.487 1.00 92.19 125 TYR A C 1
ATOM 1048 O O . TYR A 1 125 ? -7.778 7.121 9.205 1.00 92.19 125 TYR A O 1
ATOM 1056 N N . VAL A 1 126 ? -6.401 5.361 9.399 1.00 95.50 126 VAL A N 1
ATOM 1057 C CA . VAL A 1 126 ? -7.426 4.356 9.109 1.00 95.50 126 VAL A CA 1
ATOM 1058 C C . VAL A 1 126 ? -8.174 4.063 10.415 1.00 95.50 126 VAL A C 1
ATOM 1060 O O . VAL A 1 126 ? -7.533 3.723 11.414 1.00 95.50 126 VAL A O 1
ATOM 1063 N N . PRO A 1 127 ? -9.513 4.201 10.457 1.00 96.19 127 PRO A N 1
ATOM 1064 C CA . PRO A 1 127 ? -10.278 3.972 11.676 1.00 96.19 127 PRO A CA 1
ATOM 1065 C C . PRO A 1 127 ? -10.098 2.559 12.236 1.00 96.19 127 PRO A C 1
ATOM 1067 O O . PRO A 1 127 ? -9.925 1.589 11.497 1.00 96.19 127 PRO A O 1
ATOM 1070 N N . LYS A 1 128 ? -10.183 2.428 13.565 1.00 97.25 128 LYS A N 1
ATOM 1071 C CA . LYS A 1 128 ? -10.036 1.140 14.257 1.00 97.25 128 LYS A CA 1
ATOM 1072 C C . LYS A 1 128 ? -10.988 0.091 13.671 1.00 97.25 128 LYS A C 1
ATOM 1074 O O . LYS A 1 128 ? -12.173 0.356 13.487 1.00 97.25 128 LYS A O 1
ATOM 1079 N N . ASN A 1 129 ? -10.470 -1.120 13.463 1.00 97.75 129 ASN A N 1
ATOM 1080 C CA . ASN A 1 129 ? -11.173 -2.240 12.828 1.00 97.75 129 ASN A CA 1
ATOM 1081 C C . ASN A 1 129 ? -11.563 -1.999 11.359 1.00 97.75 129 ASN A C 1
ATOM 1083 O O . ASN A 1 129 ? -12.504 -2.625 10.870 1.00 97.75 129 ASN A O 1
ATOM 1087 N N . GLU A 1 130 ? -10.835 -1.148 10.637 1.00 98.38 130 GLU A N 1
ATOM 1088 C CA . GLU A 1 130 ? -10.981 -1.019 9.188 1.00 98.38 130 GLU A CA 1
ATOM 1089 C C . GLU A 1 130 ? -9.743 -1.512 8.427 1.00 98.38 130 GLU A C 1
ATOM 1091 O O . GLU A 1 130 ? -8.602 -1.362 8.878 1.00 98.38 130 GLU A O 1
ATOM 1096 N N . VAL A 1 131 ? -10.010 -2.099 7.259 1.00 98.50 131 VAL A N 1
ATOM 1097 C CA . VAL A 1 131 ? -9.048 -2.401 6.192 1.00 98.50 131 VAL A CA 1
ATOM 1098 C C . VAL A 1 131 ? -9.519 -1.665 4.949 1.00 98.50 131 VAL A C 1
ATOM 1100 O O . VAL A 1 131 ? -10.701 -1.724 4.597 1.00 98.50 131 VAL A O 1
ATOM 1103 N N . TRP A 1 132 ? -8.622 -0.942 4.300 1.00 98.50 132 TRP A N 1
ATOM 1104 C CA . TRP A 1 132 ? -8.910 -0.153 3.112 1.00 98.50 132 TRP A CA 1
ATOM 1105 C C . TRP A 1 132 ? -8.203 -0.757 1.904 1.00 98.50 132 TRP A C 1
ATOM 1107 O O . TRP A 1 132 ? -7.049 -1.154 1.996 1.00 98.50 132 TRP A O 1
ATOM 1117 N N . ILE A 1 133 ? -8.897 -0.797 0.768 1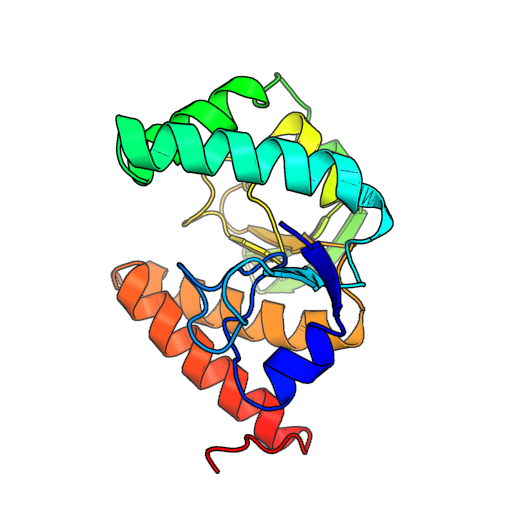.00 98.56 133 ILE A N 1
ATOM 1118 C CA . ILE A 1 133 ? -8.369 -1.236 -0.526 1.00 98.56 133 ILE A CA 1
ATOM 1119 C C . ILE A 1 133 ? -8.462 -0.067 -1.502 1.00 98.56 133 ILE A C 1
ATOM 1121 O O . ILE A 1 133 ? -9.523 0.549 -1.652 1.00 98.56 133 ILE A O 1
ATOM 1125 N N . ASP A 1 134 ? -7.357 0.239 -2.167 1.00 98.25 134 ASP A N 1
ATOM 1126 C CA . ASP A 1 134 ? -7.248 1.310 -3.149 1.00 98.25 134 ASP A CA 1
ATOM 1127 C C . ASP A 1 134 ? -8.028 0.972 -4.431 1.00 98.25 134 ASP A C 1
ATOM 1129 O O . ASP A 1 134 ? -7.764 -0.020 -5.112 1.00 98.25 134 ASP A O 1
ATOM 1133 N N . ASN A 1 135 ? -8.986 1.826 -4.800 1.00 97.88 135 ASN A N 1
ATOM 1134 C CA . ASN A 1 135 ? -9.765 1.668 -6.027 1.00 97.88 135 ASN A CA 1
ATOM 1135 C C . ASN A 1 135 ? -8.976 1.882 -7.329 1.00 97.88 135 ASN A C 1
ATOM 1137 O O . ASN A 1 135 ? -9.488 1.524 -8.388 1.00 97.88 135 ASN A O 1
ATOM 1141 N N . THR A 1 136 ? -7.775 2.458 -7.256 1.00 97.38 136 THR A N 1
ATOM 1142 C CA . THR A 1 136 ? -6.846 2.630 -8.388 1.00 97.38 136 THR A CA 1
ATOM 1143 C C . THR A 1 136 ? -6.316 1.283 -8.870 1.00 97.38 136 THR A C 1
ATOM 1145 O O . THR A 1 136 ? -6.023 1.107 -10.050 1.00 97.38 136 THR A O 1
ATOM 1148 N N . VAL A 1 137 ? -6.228 0.305 -7.967 1.00 95.75 137 VAL A N 1
ATOM 1149 C CA . VAL A 1 137 ? -5.787 -1.042 -8.308 1.00 95.75 137 VAL A CA 1
ATOM 1150 C C . VAL A 1 137 ? -6.870 -1.780 -9.092 1.00 95.75 137 VAL A C 1
ATOM 1152 O O . VAL A 1 137 ? -8.064 -1.685 -8.774 1.00 95.75 137 VAL A O 1
ATOM 1155 N N . ILE A 1 138 ? -6.442 -2.552 -10.094 1.00 95.50 138 ILE A N 1
ATOM 1156 C CA . ILE A 1 138 ? -7.324 -3.381 -10.919 1.00 95.50 138 ILE A CA 1
ATOM 1157 C C . ILE A 1 138 ? -8.091 -4.408 -10.062 1.00 95.50 138 ILE A C 1
ATOM 1159 O O . ILE A 1 138 ? -7.540 -4.912 -9.081 1.00 95.50 138 ILE A O 1
ATOM 1163 N N . PRO A 1 139 ? -9.361 -4.718 -10.377 1.00 95.94 139 PRO A N 1
ATOM 1164 C CA . PRO A 1 139 ? -10.183 -5.629 -9.577 1.00 95.94 139 PRO A CA 1
ATOM 1165 C C . PRO A 1 139 ? -9.545 -6.993 -9.273 1.00 95.94 139 PRO A C 1
ATOM 1167 O O . PRO A 1 139 ? -9.691 -7.489 -8.157 1.00 95.94 139 PRO A O 1
ATOM 1170 N N . GLU A 1 140 ? -8.816 -7.559 -10.232 1.00 95.62 140 GLU A N 1
ATOM 1171 C CA . GLU A 1 140 ? -8.179 -8.878 -10.179 1.00 95.62 140 GLU A CA 1
ATOM 1172 C C . GLU A 1 140 ? -7.114 -8.964 -9.083 1.00 95.62 140 GLU A C 1
ATOM 1174 O O . GLU A 1 140 ? -6.933 -10.008 -8.461 1.00 95.62 140 GLU A O 1
ATOM 1179 N N . GLU A 1 141 ? -6.442 -7.849 -8.808 1.00 96.75 141 GLU A N 1
ATOM 1180 C CA . GLU A 1 141 ? -5.365 -7.769 -7.827 1.00 96.75 141 GLU A CA 1
ATOM 1181 C C . GLU A 1 141 ? -5.892 -7.593 -6.394 1.00 96.75 141 GLU A C 1
ATOM 1183 O O . GLU A 1 141 ? -5.258 -8.001 -5.421 1.00 96.75 141 GLU A O 1
ATOM 1188 N N . ARG A 1 142 ? -7.097 -7.027 -6.240 1.00 96.94 142 ARG A N 1
ATOM 1189 C CA . ARG A 1 142 ? -7.664 -6.661 -4.929 1.00 96.94 142 ARG A CA 1
ATOM 1190 C C . ARG A 1 142 ? -7.843 -7.853 -3.997 1.00 96.94 142 ARG A C 1
ATOM 1192 O O . ARG A 1 142 ? -7.778 -7.671 -2.784 1.00 96.94 142 ARG A O 1
ATOM 1199 N N . LYS A 1 143 ? -8.076 -9.058 -4.532 1.00 96.88 143 LYS A N 1
ATOM 1200 C CA . LYS A 1 143 ? -8.192 -10.266 -3.701 1.00 96.88 143 LYS A CA 1
ATOM 1201 C C . LYS A 1 143 ? -6.864 -10.632 -3.033 1.00 96.88 143 LYS A C 1
ATOM 1203 O O . LYS A 1 143 ? -6.886 -11.024 -1.873 1.00 96.88 143 LYS A O 1
ATOM 1208 N N . TYR A 1 144 ? -5.738 -10.446 -3.720 1.00 97.88 144 TYR A N 1
ATOM 1209 C CA . TYR A 1 144 ? -4.406 -10.741 -3.189 1.00 97.88 144 TYR A CA 1
ATOM 1210 C C . TYR A 1 144 ? -3.996 -9.715 -2.140 1.00 97.88 144 TYR A C 1
ATOM 1212 O O . TYR A 1 144 ? -3.621 -10.095 -1.037 1.00 97.88 144 TYR A O 1
ATOM 1220 N N . ILE A 1 145 ? -4.235 -8.432 -2.423 1.00 97.50 145 ILE A N 1
ATOM 1221 C CA . ILE A 1 145 ? -4.046 -7.354 -1.443 1.00 97.50 145 ILE A CA 1
ATOM 1222 C C . ILE A 1 145 ? -4.879 -7.630 -0.193 1.00 97.50 145 ILE A C 1
ATOM 1224 O O . ILE A 1 145 ? -4.393 -7.513 0.923 1.00 97.50 145 ILE A O 1
ATOM 1228 N N . LEU A 1 146 ? -6.137 -8.050 -0.347 1.00 97.81 146 LEU A N 1
ATOM 1229 C CA . LEU A 1 146 ? -6.965 -8.367 0.810 1.00 97.81 146 LEU A CA 1
ATOM 1230 C C . LEU A 1 146 ? -6.414 -9.550 1.623 1.00 97.81 146 LEU A C 1
ATOM 1232 O O . LEU A 1 146 ? -6.492 -9.517 2.849 1.00 97.81 146 LEU A O 1
ATOM 1236 N N . VAL A 1 147 ? -5.876 -10.588 0.973 1.00 98.12 147 VAL A N 1
ATOM 1237 C CA . VAL A 1 147 ? -5.207 -11.700 1.669 1.00 98.12 147 VAL A CA 1
ATOM 1238 C C . VAL A 1 147 ? -4.023 -11.176 2.473 1.00 98.12 147 VAL A C 1
ATOM 1240 O O . VAL A 1 147 ? -3.951 -11.469 3.666 1.00 98.12 147 VAL A O 1
ATOM 1243 N N . HIS A 1 148 ? -3.167 -10.365 1.851 1.00 98.19 148 HIS A N 1
ATOM 1244 C CA . HIS A 1 148 ? -2.015 -9.747 2.497 1.00 98.19 148 HIS A CA 1
ATOM 1245 C C . HIS A 1 148 ? -2.432 -8.961 3.746 1.00 98.19 148 HIS A C 1
ATOM 1247 O O . HIS A 1 148 ? -2.028 -9.288 4.861 1.00 98.19 148 HIS A O 1
ATOM 1253 N N . GLU A 1 149 ? -3.331 -7.991 3.579 1.00 98.19 149 GLU A N 1
ATOM 1254 C CA . GLU A 1 149 ? -3.785 -7.099 4.650 1.00 98.19 149 GLU A CA 1
ATOM 1255 C C . GLU A 1 149 ? -4.439 -7.853 5.814 1.00 98.19 149 GLU A C 1
ATOM 1257 O O . GLU A 1 149 ? -4.254 -7.509 6.981 1.00 98.19 149 GLU A O 1
ATOM 1262 N N . LEU A 1 150 ? -5.229 -8.895 5.529 1.00 98.12 150 LEU A N 1
ATOM 1263 C CA . LEU A 1 150 ? -5.870 -9.687 6.580 1.00 98.12 150 LEU A CA 1
ATOM 1264 C C . LEU A 1 150 ? -4.869 -10.572 7.326 1.00 98.12 150 LEU A C 1
ATOM 1266 O O . LEU A 1 150 ? -5.008 -10.747 8.542 1.00 98.12 150 LEU A O 1
ATOM 1270 N N . TYR A 1 151 ? -3.881 -11.123 6.618 1.00 98.06 151 TYR A N 1
ATOM 1271 C CA . TYR A 1 151 ? -2.841 -11.949 7.218 1.00 98.06 151 TYR A CA 1
ATOM 1272 C C . TYR A 1 151 ? -1.922 -11.102 8.106 1.00 98.06 151 TYR A C 1
ATOM 1274 O O . TYR A 1 151 ? -1.742 -11.430 9.283 1.00 98.06 151 TYR A O 1
ATOM 1282 N N . GLU A 1 152 ? -1.441 -9.965 7.591 1.00 98.31 152 GLU A N 1
ATOM 1283 C CA . GLU A 1 152 ? -0.630 -8.995 8.333 1.00 98.31 152 GLU A CA 1
ATOM 1284 C C . GLU A 1 152 ? -1.370 -8.511 9.590 1.00 98.31 152 GLU A C 1
ATOM 1286 O O . GLU A 1 152 ? -0.863 -8.649 10.710 1.00 98.31 152 GLU A O 1
ATOM 1291 N N . LEU A 1 153 ? -2.625 -8.064 9.443 1.00 98.12 153 LEU A N 1
ATOM 1292 C CA . LEU A 1 153 ? -3.454 -7.608 10.560 1.00 98.12 153 LEU A CA 1
ATOM 1293 C C . LEU A 1 153 ? -3.613 -8.685 11.636 1.00 98.12 153 LEU A C 1
ATOM 1295 O O . LEU A 1 153 ? -3.540 -8.394 12.835 1.00 98.12 153 LEU A O 1
ATOM 1299 N N . GLY A 1 154 ? -3.868 -9.928 11.224 1.00 97.94 154 GLY A N 1
ATOM 1300 C CA . GLY A 1 154 ? -4.035 -11.059 12.132 1.00 97.94 154 GLY A CA 1
ATOM 1301 C C . GLY A 1 154 ? -2.772 -11.348 12.941 1.00 97.94 154 GLY A C 1
ATOM 1302 O O . GLY A 1 154 ? -2.859 -11.633 14.137 1.00 97.94 154 GLY A O 1
ATOM 1303 N N . LEU A 1 155 ? -1.603 -11.237 12.313 1.00 98.31 155 LEU A N 1
ATOM 1304 C CA . LEU A 1 155 ? -0.306 -11.430 12.953 1.00 98.31 155 LEU A CA 1
ATOM 1305 C C . LEU A 1 155 ? 0.073 -10.274 13.882 1.00 98.31 155 LEU A C 1
ATOM 1307 O O . LEU A 1 155 ? 0.497 -10.515 15.016 1.00 98.31 155 LEU A O 1
ATOM 1311 N N . MET A 1 156 ? -0.137 -9.031 13.453 1.00 98.25 156 MET A N 1
ATOM 1312 C CA . MET A 1 156 ? 0.127 -7.852 14.278 1.00 98.25 156 MET A CA 1
ATOM 1313 C C . MET A 1 156 ? -0.798 -7.790 15.499 1.00 98.25 156 MET A C 1
ATOM 1315 O O . MET A 1 156 ? -0.353 -7.446 16.592 1.00 98.25 156 MET A O 1
ATOM 1319 N N . LYS A 1 157 ? -2.067 -8.212 15.372 1.00 97.31 157 LYS A N 1
ATOM 1320 C CA . LYS A 1 157 ? -2.978 -8.375 16.524 1.00 97.31 157 LYS A CA 1
ATOM 1321 C C . LYS A 1 157 ? -2.465 -9.371 17.566 1.00 97.31 157 LYS A C 1
ATOM 1323 O O . LYS A 1 157 ? -2.806 -9.238 18.736 1.00 97.31 157 LYS A O 1
ATOM 1328 N N . LYS A 1 158 ? -1.660 -10.352 17.149 1.00 97.75 158 LYS A N 1
ATOM 1329 C CA . LYS A 1 158 ? -1.006 -11.340 18.022 1.00 97.75 158 LYS A CA 1
ATOM 1330 C C . LYS A 1 158 ? 0.365 -10.871 18.531 1.00 97.75 158 LYS A C 1
ATOM 1332 O O . LYS A 1 158 ? 1.092 -11.663 19.118 1.00 97.75 158 LYS A O 1
ATOM 1337 N N . GLY A 1 159 ? 0.736 -9.612 18.291 1.00 97.38 159 GLY A N 1
ATOM 1338 C CA . GLY A 1 159 ? 1.977 -9.015 18.783 1.00 97.38 159 GLY A CA 1
ATOM 1339 C C . GLY A 1 159 ? 3.202 -9.224 17.891 1.00 97.38 159 GLY A C 1
ATOM 1340 O O . GLY A 1 159 ? 4.302 -8.867 18.306 1.00 97.38 159 GLY A O 1
ATOM 1341 N N . LYS A 1 160 ? 3.060 -9.772 16.672 1.00 97.56 160 LYS A N 1
ATOM 1342 C CA . LYS A 1 160 ? 4.194 -9.808 15.731 1.00 97.56 160 LYS A CA 1
ATOM 1343 C C . LYS A 1 160 ? 4.541 -8.394 15.257 1.00 97.56 160 LYS A C 1
ATOM 1345 O O . LYS A 1 160 ? 3.656 -7.563 15.052 1.00 97.56 160 LYS A O 1
ATOM 1350 N N . SER A 1 161 ? 5.837 -8.141 15.069 1.00 97.31 161 SER A N 1
ATOM 1351 C CA . SER A 1 161 ? 6.325 -6.896 14.472 1.00 97.31 161 SER A CA 1
ATOM 1352 C C . SER A 1 161 ? 5.817 -6.751 13.039 1.00 97.31 161 SER A C 1
ATOM 1354 O O . SER A 1 161 ? 5.544 -7.748 12.371 1.00 97.31 161 SER A O 1
ATOM 1356 N N . TYR A 1 162 ? 5.729 -5.505 12.572 1.00 95.69 162 TYR A N 1
ATOM 1357 C CA . TYR A 1 162 ? 5.302 -5.187 11.211 1.00 95.69 162 TYR A CA 1
ATOM 1358 C C . TYR A 1 162 ? 6.115 -5.955 10.160 1.00 95.69 162 TYR A C 1
ATOM 1360 O O . TYR A 1 162 ? 5.527 -6.712 9.404 1.00 95.69 162 TYR A O 1
ATOM 1368 N N . ASN A 1 163 ? 7.451 -5.863 10.190 1.00 95.50 163 ASN A N 1
ATOM 1369 C CA . ASN A 1 163 ? 8.309 -6.526 9.197 1.00 95.50 163 ASN A CA 1
ATOM 1370 C C . ASN A 1 163 ? 8.054 -8.039 9.129 1.00 95.50 163 ASN A C 1
ATOM 1372 O O . ASN A 1 163 ? 7.830 -8.578 8.055 1.00 95.50 163 ASN A O 1
ATOM 1376 N N . ASN A 1 164 ? 7.991 -8.715 10.282 1.00 97.06 164 ASN A N 1
ATOM 1377 C CA . ASN A 1 164 ? 7.710 -10.150 10.298 1.00 97.06 164 ASN A CA 1
ATOM 1378 C C . ASN A 1 164 ? 6.305 -10.443 9.760 1.00 97.06 164 ASN A C 1
ATOM 1380 O O . ASN A 1 164 ? 6.123 -11.385 8.998 1.00 97.06 164 ASN A O 1
ATOM 1384 N N . ALA A 1 165 ? 5.297 -9.672 10.177 1.00 97.94 165 ALA A N 1
ATOM 1385 C CA . ALA A 1 165 ? 3.924 -9.861 9.724 1.00 97.94 165 ALA A CA 1
ATOM 1386 C C . ALA A 1 165 ? 3.782 -9.669 8.204 1.00 97.94 165 ALA A C 1
ATOM 1388 O O . ALA A 1 165 ? 3.114 -10.483 7.570 1.00 97.94 165 ALA A O 1
ATOM 1389 N N . HIS A 1 166 ? 4.458 -8.663 7.651 1.00 96.69 166 HIS A N 1
ATOM 1390 C CA . HIS A 1 166 ? 4.524 -8.359 6.226 1.00 96.69 166 HIS A CA 1
ATOM 1391 C C . HIS A 1 166 ? 5.173 -9.497 5.425 1.00 96.69 166 HIS A C 1
ATOM 1393 O O . HIS A 1 166 ? 4.601 -9.975 4.448 1.00 96.69 166 HIS A O 1
ATOM 1399 N N . ASP A 1 167 ? 6.313 -10.024 5.881 1.00 96.38 167 ASP A N 1
ATOM 1400 C CA . ASP A 1 167 ? 7.002 -11.125 5.192 1.00 96.38 167 ASP A CA 1
ATOM 1401 C C . ASP A 1 167 ? 6.140 -12.399 5.141 1.00 96.38 167 ASP A C 1
ATOM 1403 O O . ASP A 1 167 ? 6.028 -13.058 4.103 1.00 96.38 167 ASP A O 1
ATOM 1407 N N . TYR A 1 168 ? 5.458 -12.728 6.244 1.00 97.50 168 TYR A N 1
ATOM 1408 C CA . TYR A 1 168 ? 4.505 -13.840 6.261 1.00 97.50 168 TYR A CA 1
ATOM 1409 C C . TYR A 1 168 ? 3.263 -13.569 5.400 1.00 97.50 168 TYR A C 1
ATOM 1411 O O . TYR A 1 168 ? 2.721 -14.505 4.809 1.00 97.50 168 TYR A O 1
ATOM 1419 N N . ALA A 1 169 ? 2.803 -12.318 5.321 1.00 97.62 169 ALA A N 1
ATOM 1420 C CA . ALA A 1 169 ? 1.692 -11.930 4.459 1.00 97.62 169 ALA A CA 1
ATOM 1421 C C . ALA A 1 169 ? 2.055 -12.083 2.974 1.00 97.62 169 ALA A C 1
ATOM 1423 O O . ALA A 1 169 ? 1.267 -12.665 2.231 1.00 97.62 169 ALA A O 1
ATOM 1424 N N . ASN A 1 170 ? 3.272 -11.701 2.574 1.00 96.25 170 ASN A N 1
ATOM 1425 C CA . ASN A 1 170 ? 3.809 -11.956 1.235 1.00 96.25 170 ASN A CA 1
ATOM 1426 C C . ASN A 1 170 ? 3.831 -13.456 0.910 1.00 96.25 170 ASN A C 1
ATOM 1428 O O . ASN A 1 170 ? 3.381 -13.869 -0.158 1.00 96.25 170 ASN A O 1
ATOM 1432 N N . ALA A 1 171 ? 4.281 -14.302 1.841 1.00 95.38 171 ALA A N 1
ATOM 1433 C CA . ALA A 1 171 ? 4.245 -15.751 1.641 1.00 95.38 171 ALA A CA 1
ATOM 1434 C C . ALA A 1 171 ? 2.806 -16.278 1.467 1.00 95.38 171 ALA A C 1
ATOM 1436 O O . ALA A 1 171 ? 2.531 -17.035 0.536 1.00 95.38 171 ALA A O 1
ATOM 1437 N N . ALA A 1 172 ? 1.870 -15.848 2.319 1.00 96.75 172 ALA A N 1
ATOM 1438 C CA . ALA A 1 172 ? 0.466 -16.254 2.235 1.00 96.75 172 ALA A CA 1
ATOM 1439 C C . ALA A 1 172 ? -0.205 -15.783 0.933 1.00 96.75 172 ALA A C 1
ATOM 1441 O O . ALA A 1 172 ? -0.962 -16.531 0.313 1.00 96.75 172 ALA A O 1
ATOM 1442 N N . GLU A 1 173 ? 0.088 -14.561 0.496 1.00 96.38 173 GLU A N 1
ATOM 1443 C CA . GLU A 1 173 ? -0.368 -14.011 -0.775 1.00 96.38 173 GLU A CA 1
ATOM 1444 C C . GLU A 1 173 ? 0.163 -14.831 -1.960 1.00 96.38 173 GLU A C 1
ATOM 1446 O O . GLU A 1 173 ? -0.615 -15.208 -2.843 1.00 96.38 173 GLU A O 1
ATOM 1451 N N . LYS A 1 174 ? 1.460 -15.175 -1.945 1.00 95.19 174 LYS A N 1
ATOM 1452 C CA . LYS A 1 174 ? 2.108 -16.004 -2.973 1.00 95.19 174 LYS A CA 1
ATOM 1453 C C . LYS A 1 174 ? 1.413 -17.357 -3.124 1.00 95.19 174 LYS A C 1
ATOM 1455 O O . LYS A 1 174 ? 1.145 -1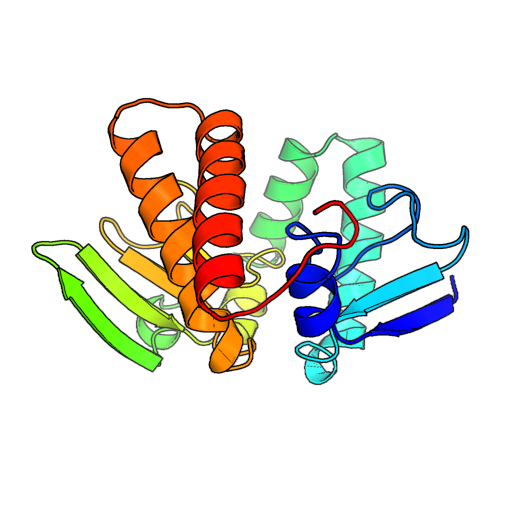7.789 -4.244 1.00 95.19 174 LYS A O 1
ATOM 1460 N N . GLU A 1 175 ? 1.059 -17.997 -2.011 1.00 95.25 175 GLU A N 1
ATOM 1461 C CA . GLU A 1 175 ? 0.326 -19.269 -2.012 1.00 95.25 175 GLU A CA 1
ATOM 1462 C C . GLU A 1 175 ? -1.055 -19.157 -2.664 1.00 95.25 175 GLU A C 1
ATOM 1464 O O . GLU A 1 175 ? -1.471 -20.043 -3.412 1.00 95.25 175 GLU A O 1
ATOM 1469 N N . VAL A 1 176 ? -1.780 -18.063 -2.418 1.00 96.75 176 VAL A N 1
ATOM 1470 C CA . VAL A 1 176 ? -3.087 -17.844 -3.054 1.00 96.75 176 VAL A CA 1
ATOM 1471 C C . VAL A 1 176 ? -2.924 -17.590 -4.553 1.00 96.75 176 VAL A C 1
ATOM 1473 O O . VAL A 1 176 ? -3.670 -18.162 -5.345 1.00 96.75 176 VAL A O 1
ATOM 1476 N N . ARG A 1 177 ? -1.914 -16.813 -4.966 1.00 96.62 177 ARG A N 1
ATOM 1477 C CA . ARG A 1 177 ? -1.597 -16.600 -6.390 1.00 96.62 177 ARG A CA 1
ATOM 1478 C C . ARG A 1 177 ? -1.264 -17.917 -7.101 1.00 96.62 177 ARG A C 1
ATOM 1480 O O . ARG A 1 177 ? -1.794 -18.168 -8.181 1.00 96.62 177 ARG A O 1
ATOM 1487 N N . ARG A 1 178 ? -0.474 -18.798 -6.475 1.00 94.88 178 ARG A N 1
ATOM 1488 C CA . ARG A 1 178 ? -0.170 -20.139 -7.011 1.00 94.88 178 ARG A CA 1
ATOM 1489 C C . ARG A 1 178 ? -1.419 -21.002 -7.182 1.00 94.88 178 ARG A C 1
ATOM 1491 O O . ARG A 1 178 ? -1.582 -21.641 -8.218 1.00 94.88 178 ARG A O 1
ATOM 1498 N N . LYS A 1 179 ? -2.336 -20.982 -6.209 1.00 95.94 179 LYS A N 1
ATOM 1499 C CA . LYS A 1 179 ? -3.624 -21.701 -6.302 1.00 95.94 179 LYS A CA 1
ATOM 1500 C C . LYS A 1 179 ? -4.505 -21.205 -7.446 1.00 95.94 179 LYS A C 1
ATOM 1502 O O . LYS A 1 179 ? -5.248 -21.993 -8.016 1.00 95.94 179 LYS A O 1
ATOM 1507 N N . ASP A 1 180 ? -4.389 -19.930 -7.802 1.00 95.75 180 ASP A N 1
ATOM 1508 C CA . ASP A 1 180 ? -5.062 -19.344 -8.963 1.00 95.75 180 ASP A CA 1
ATOM 1509 C C . ASP A 1 180 ? -4.326 -19.601 -10.297 1.00 95.75 180 ASP A C 1
ATOM 1511 O O . ASP A 1 180 ? -4.747 -19.101 -11.339 1.00 95.75 180 ASP A O 1
ATOM 1515 N N . GLY A 1 181 ? -3.242 -20.386 -10.285 1.0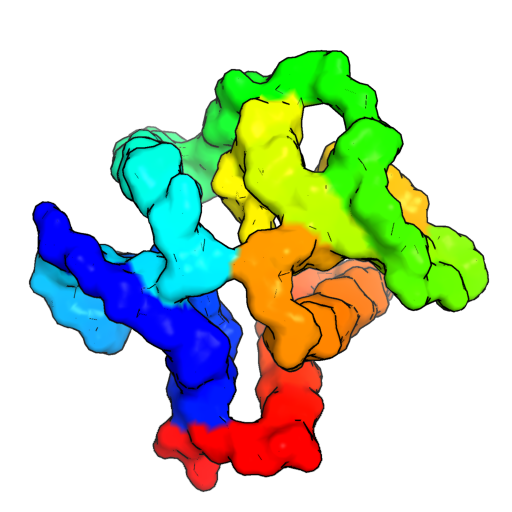0 94.94 181 GLY A N 1
ATOM 1516 C CA . GLY A 1 181 ? -2.523 -20.833 -11.479 1.00 94.94 181 GLY A CA 1
ATOM 1517 C C . GLY A 1 181 ? -1.320 -19.978 -11.880 1.00 94.94 181 GLY A C 1
ATOM 1518 O O . GLY A 1 181 ? -0.699 -20.258 -12.908 1.00 94.94 181 GLY A O 1
ATOM 1519 N N . PHE A 1 182 ? -0.956 -18.958 -11.097 1.00 94.50 182 PHE A N 1
ATOM 1520 C CA . PHE A 1 182 ? 0.272 -18.201 -11.345 1.00 94.50 182 PHE A CA 1
ATOM 1521 C C . PHE A 1 182 ? 1.512 -19.022 -10.981 1.00 94.50 182 PHE A C 1
ATOM 1523 O O . PHE A 1 182 ? 1.512 -19.777 -10.010 1.00 94.50 182 PHE A O 1
ATOM 1530 N N . LYS A 1 183 ? 2.579 -18.863 -11.767 1.00 90.38 183 LYS A N 1
ATOM 1531 C CA . LYS A 1 183 ? 3.865 -19.534 -11.557 1.00 90.38 183 LYS A CA 1
ATOM 1532 C C . LYS A 1 183 ? 4.959 -18.495 -11.447 1.00 90.38 183 LYS A C 1
ATOM 1534 O O . LYS A 1 183 ? 5.057 -17.617 -12.309 1.00 90.38 183 LYS A O 1
ATOM 1539 N N . TYR A 1 184 ? 5.776 -18.615 -10.411 1.00 88.12 184 TYR A N 1
ATOM 1540 C CA . TYR A 1 184 ? 6.921 -17.739 -10.249 1.00 88.12 184 TYR A CA 1
ATOM 1541 C C . TYR A 1 184 ? 8.130 -18.294 -10.999 1.00 88.12 184 TYR A C 1
ATOM 1543 O O . TYR A 1 184 ? 8.297 -19.498 -11.109 1.00 88.12 184 TYR A O 1
ATOM 1551 N N . VAL A 1 185 ? 9.013 -17.419 -11.478 1.00 86.12 185 VAL A N 1
ATOM 1552 C CA . VAL A 1 185 ? 10.289 -17.809 -12.118 1.00 86.12 185 VAL A CA 1
ATOM 1553 C C . VAL A 1 185 ? 11.189 -18.608 -11.163 1.00 86.12 185 VAL A C 1
ATOM 1555 O O . VAL A 1 185 ? 12.105 -19.293 -11.599 1.00 86.12 185 VAL A O 1
ATOM 1558 N N . THR A 1 186 ? 10.937 -18.498 -9.861 1.00 76.12 186 THR A N 1
ATOM 1559 C CA . THR A 1 186 ? 11.645 -19.216 -8.798 1.00 76.12 186 THR A CA 1
ATOM 1560 C C . THR A 1 186 ? 10.974 -20.524 -8.371 1.00 76.12 186 THR A C 1
ATOM 1562 O O . THR A 1 186 ? 11.491 -21.162 -7.457 1.00 76.12 186 THR A O 1
ATOM 1565 N N . ASP A 1 187 ? 9.838 -20.888 -8.979 1.00 74.00 187 ASP A N 1
ATOM 1566 C CA . ASP A 1 187 ? 9.156 -22.175 -8.770 1.00 74.00 187 ASP A CA 1
ATOM 1567 C C . ASP A 1 187 ? 9.738 -23.251 -9.698 1.00 74.00 187 ASP A C 1
ATOM 1569 O O . ASP A 1 187 ? 9.901 -24.396 -9.221 1.00 74.00 187 ASP A O 1
#

Radius of gyration: 16.42 Å; chains: 1; bounding box: 39×41×37 Å

Organism: NCBI:txid1797530